Protein 4KYQ (pdb70)

Sequence (206 aa):
HMMMRSPYEYHHDLGMNYTLIRDELIVGSQPQKPEDIDHLKQQEQNVAYILNLQQDKDIEYWGIDLDSIIVRRCKELGIRHMRRPAKDFDPLLSLRSSQLPKAVSSSLEWAVSEGKGRVYVHCSAGLGRAPGVSIAYMYWFCDMNLNTAYDTLVSSKRPCGPNKGAIRGATYDLAKNDPWKEPFESSLPEENAFEDIADWERKLIQERVRALRGT

Organism: Arabidopsis thaliana (NCBI:txid3702)

InterPro domains:
  IPR000340 Dual specificity phosphatase, catalytic domain [PF00782] (113-232)
  IPR000387 Tyrosine-specific protein phosphatases domain [PS50056] (169-228)
  IPR020422 Dual specificity protein phosphatase domain [PS50054] (92-249)
  IPR020422 Dual specificity protein phosphatase domain [SM00195] (92-242)
  IPR029021 Protein-tyrosine phosphatase-like [G3DSA:3.90.190.10] (75-282)
  IPR029021 Protein-tyrosine phosphatase-like [SSF52799] (90-236)
  IPR045204 Laforin-like, dual specificity phosphatase domain [cd14526] (91-238)
  IPR052832 Starch-Associated Glucan Phosphatase [PTHR46642] (51-250)

GO terms:
  GO:0009507 chloroplast (C, IDA)
  GO:0005983 starch catabolic process (P, IDA)
  GO:0019203 carbohydrate phosphatase activity (F, IDA)
  GO:2001070 starch binding (F, IDA)
  GO:0005983 starch catabolic process (P, IMP)
  GO:0019203 carbohydrate phosphatase activity (F, IMP)
  GO:0050308 sugar-phosphatase activity (F, IDA)
  GO:0009507 chloroplast (C, HDA)

Solvent-accessible surface area: 10223 Å² total; per-residue (Å²): 207,131,190,71,45,107,137,110,44,32,41,105,90,23,33,63,61,30,63,5,81,99,38,0,0,0,0,0,1,5,41,104,42,111,14,0,40,73,0,69,129,115,38,87,2,15,7,0,0,3,2,3,33,85,124,13,14,134,170,73,68,25,81,29,107,20,3,29,130,71,0,152,108,40,67,6,123,22,9,87,38,60,5,96,66,205,42,61,129,14,10,35,71,46,0,16,70,2,0,0,15,0,10,69,0,35,64,83,61,154,16,55,0,0,0,2,3,12,14,0,34,28,16,0,0,0,1,0,0,0,10,0,0,0,34,24,126,34,57,0,61,68,0,37,89,43,0,41,92,100,14,74,9,58,4,62,72,27,3,0,14,0,0,0,3,54,14,9,61,95,72,102,224,66,91,72,18,123,84,39,82,142,88,20,35,59,83,14,50,120,159,33,28,114,39,0,31,99,75,0,94,77,46,88,84,110

Secondary structure (DSSP, 8-state):
-----TTS--GGG---EEEEETTEEEEPPP-SHHHHHHHHHHH-EEEEEE---HHHHHHHT--HHHHHHHHHHTT-EEEE----TT-HHHHHHHHHHHHHHHHHHHHH-SSEEEEE-SSSSSHHHHHHHHHHHHHTT--HHHHHHHHHHHS-----HHHHHHHHHHHH---TTSPPGGGS-TTTTSS--HHHHHHHHHHHHHTTT-

B-factor: mean 20.77, std 9.76, range [7.44, 73.32]

Structure (mmCIF, N/CA/C/O backbone):
data_4KYQ
#
_entry.id   4KYQ
#
_cell.length_a   51.820
_cell.length_b   99.582
_cell.length_c   37.763
_cell.angle_alpha   90.00
_cell.angle_beta   90.00
_cell.angle_gamma   90.00
#
_symmetry.space_group_name_H-M   'P 21 21 2'
#
loop_
_entity.id
_entity.type
_entity.pdbx_description
1 polymer 'Phosphoglucan phosphatase LSF2, chloroplastic'
2 non-polymer 'CITRATE ANION'
3 water water
#
loop_
_atom_site.group_PDB
_atom_site.id
_atom_site.type_symbol
_atom_site.label_atom_id
_atom_site.label_alt_id
_atom_site.label_comp_id
_atom_site.label_asym_id
_atom_site.label_entity_id
_atom_site.label_seq_id
_atom_site.pdbx_PDB_ins_code
_atom_site.Cartn_x
_atom_site.Cartn_y
_atom_site.Cartn_z
_atom_site.occupancy
_atom_site.B_iso_or_equiv
_atom_site.auth_seq_id
_atom_site.auth_comp_id
_atom_site.auth_asym_id
_atom_site.auth_atom_id
_atom_site.pdbx_PDB_model_num
ATOM 1 N N . HIS A 1 3 ? -18.731 -31.603 8.272 1.00 53.91 77 HIS A N 1
ATOM 2 C CA . HIS A 1 3 ? -17.728 -30.544 8.076 1.00 49.24 77 HIS A CA 1
ATOM 3 C C . HIS A 1 3 ? -18.326 -29.308 7.506 1.00 46.10 77 HIS A C 1
ATOM 4 O O . HIS A 1 3 ? -19.025 -29.373 6.554 1.00 48.08 77 HIS A O 1
ATOM 11 N N . MET A 1 4 ? -18.078 -28.181 8.157 1.00 42.86 78 MET A N 1
ATOM 12 C CA . MET A 1 4 ? -18.879 -26.999 7.942 1.00 41.58 78 MET A CA 1
ATOM 13 C C . MET A 1 4 ? -18.082 -25.802 7.421 1.00 35.19 78 MET A C 1
ATOM 14 O O . MET A 1 4 ? -16.901 -25.860 7.368 1.00 31.79 78 MET A O 1
ATOM 19 N N . MET A 1 5 ? -18.798 -24.757 7.034 1.00 35.77 79 MET A N 1
ATOM 20 C CA A MET A 1 5 ? -18.190 -23.513 6.577 0.50 32.98 79 MET A CA 1
ATOM 21 C CA B MET A 1 5 ? -18.180 -23.508 6.577 0.50 35.18 79 MET A CA 1
ATOM 22 C C . MET A 1 5 ? -17.420 -22.855 7.720 1.00 32.48 79 MET A C 1
ATOM 23 O O . MET A 1 5 ? -17.928 -22.780 8.836 1.00 32.16 79 MET A O 1
ATOM 32 N N . ARG A 1 6 ? -16.206 -22.378 7.429 1.00 30.41 80 ARG A N 1
ATOM 33 C CA . ARG A 1 6 ? -15.429 -21.600 8.378 1.00 27.99 80 ARG A CA 1
ATOM 34 C C . ARG A 1 6 ? -14.999 -20.249 7.789 1.00 28.44 80 ARG A C 1
ATOM 35 O O . ARG A 1 6 ? -14.949 -20.069 6.584 1.00 33.27 80 ARG A O 1
ATOM 43 N N . SER A 1 7 ? -14.673 -19.286 8.645 1.00 32.70 81 SER A N 1
ATOM 44 C CA . SER A 1 7 ? -14.129 -17.985 8.173 1.00 29.75 81 SER A CA 1
ATOM 45 C C . SER A 1 7 ? -12.732 -18.058 7.473 1.00 32.27 81 SER A C 1
ATOM 46 O O . SER A 1 7 ? -11.837 -18.757 7.913 1.00 26.60 81 SER A O 1
ATOM 49 N N . PRO A 1 8 ? -12.464 -17.254 6.472 1.00 32.23 82 PRO A N 1
ATOM 50 C CA . PRO A 1 8 ? -11.320 -17.434 5.556 1.00 31.30 82 PRO A CA 1
ATOM 51 C C . PRO A 1 8 ? -9.877 -16.900 5.912 1.00 34.52 82 PRO A C 1
ATOM 52 O O . PRO A 1 8 ? -8.855 -17.372 5.425 1.00 37.13 82 PRO A O 1
ATOM 56 N N . TYR A 1 9 ? -9.861 -15.876 6.717 1.00 22.20 83 TYR A N 1
ATOM 57 C CA . TYR A 1 9 ? -8.649 -15.154 7.155 1.00 17.72 83 TYR A CA 1
ATOM 58 C C . TYR A 1 9 ? -8.346 -15.361 8.652 1.00 15.93 83 TYR A C 1
ATOM 59 O O . TYR A 1 9 ? -7.575 -14.634 9.264 1.00 13.79 83 TYR A O 1
ATOM 68 N N . GLU A 1 10 ? -8.943 -16.386 9.219 1.00 15.75 84 GLU A N 1
ATOM 69 C CA . GLU A 1 10 ? -8.826 -16.658 10.663 1.00 14.91 84 GLU A CA 1
ATOM 70 C C . GLU A 1 10 ? -8.344 -18.106 10.849 1.00 15.70 84 GLU A C 1
ATOM 71 O O . GLU A 1 10 ? -8.645 -18.986 10.053 1.00 15.64 84 GLU A O 1
ATOM 77 N N . TYR A 1 11 ? -7.633 -18.351 11.939 1.00 13.43 85 TYR A N 1
ATOM 78 C CA . TYR A 1 11 ? -7.117 -19.681 12.291 1.00 13.09 85 TYR A CA 1
ATOM 79 C C . TYR A 1 11 ? -8.202 -20.602 12.787 1.00 14.70 85 TYR A C 1
ATOM 80 O O . TYR A 1 11 ? -9.068 -20.184 13.577 1.00 16.80 85 TYR A O 1
ATOM 89 N N . HIS A 1 12 ? -8.199 -21.838 12.265 1.00 15.95 86 HIS A N 1
ATO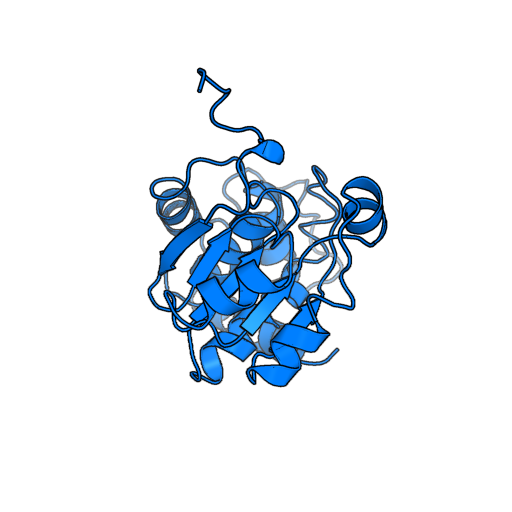M 90 C CA . HIS A 1 12 ? -9.115 -22.894 12.740 1.00 15.59 86 HIS A CA 1
ATOM 91 C C . HIS A 1 12 ? -8.286 -24.072 13.176 1.00 14.94 86 HIS A C 1
ATOM 92 O O . HIS A 1 12 ? -7.921 -24.941 12.380 1.00 14.73 86 HIS A O 1
ATOM 99 N N . HIS A 1 13 ? -7.886 -24.056 14.434 1.00 15.19 87 HIS A N 1
ATOM 100 C CA . HIS A 1 13 ? -6.895 -24.999 14.973 1.00 14.98 87 HIS A CA 1
ATOM 101 C C . HIS A 1 13 ? -7.381 -26.422 14.908 1.00 16.00 87 HIS A C 1
ATOM 102 O O . HIS A 1 13 ? -6.619 -27.345 14.688 1.00 15.55 87 HIS A O 1
ATOM 109 N N . ASP A 1 14 ? -8.678 -26.601 15.094 1.00 17.59 88 ASP A N 1
ATOM 110 C CA . ASP A 1 14 ? -9.287 -27.919 15.011 1.00 19.80 88 ASP A CA 1
ATOM 111 C C . ASP A 1 14 ? -9.150 -28.587 13.637 1.00 19.25 88 ASP A C 1
ATOM 112 O O . ASP A 1 14 ? -9.345 -29.797 13.540 1.00 21.58 88 ASP A O 1
ATOM 117 N N . LEU A 1 15 ? -8.853 -27.832 12.582 1.00 19.61 89 LEU A N 1
ATOM 118 C CA . LEU A 1 15 ? -8.625 -28.424 11.256 1.00 19.60 89 LEU A CA 1
ATOM 119 C C . LEU A 1 15 ? -7.213 -28.985 11.057 1.00 20.70 89 LEU A C 1
ATOM 120 O O . LEU A 1 15 ? -6.943 -29.583 10.021 1.00 21.69 89 LEU A O 1
ATOM 125 N N . GLY A 1 16 ? -6.324 -28.825 12.039 1.00 19.52 90 GLY A N 1
ATOM 126 C CA . GLY A 1 16 ? -4.974 -29.375 11.960 1.00 17.20 90 GLY A CA 1
ATOM 127 C C . GLY A 1 16 ? -4.018 -28.460 11.202 1.00 15.27 90 GLY A C 1
ATOM 128 O O . GLY A 1 16 ? -4.392 -27.379 10.721 1.00 16.32 90 GLY A O 1
ATOM 129 N N . MET A 1 17 ? -2.770 -28.903 11.092 1.00 16.11 91 MET A N 1
ATOM 130 C CA . MET A 1 17 ? -1.716 -28.093 10.519 1.00 14.45 91 MET A CA 1
ATOM 131 C C . MET A 1 17 ? -2.081 -27.819 9.079 1.00 15.33 91 MET A C 1
ATOM 132 O O . MET A 1 17 ? -2.546 -28.725 8.386 1.00 15.32 91 MET A O 1
ATOM 137 N N . ASN A 1 18 ? -1.966 -26.560 8.661 1.00 14.13 92 ASN A N 1
ATOM 138 C CA . ASN A 1 18 ? -2.195 -26.187 7.255 1.00 14.93 92 ASN A CA 1
ATOM 139 C C . ASN A 1 18 ? -1.020 -25.365 6.753 1.00 15.25 92 ASN A C 1
ATOM 140 O O . ASN A 1 18 ? -0.339 -24.727 7.544 1.00 14.92 92 ASN A O 1
ATOM 145 N N . TYR A 1 19 ? -0.747 -25.409 5.448 1.00 14.45 93 TYR A N 1
ATOM 146 C CA . TYR A 1 19 ? 0.424 -24.710 4.907 1.00 14.37 93 TYR A CA 1
ATOM 147 C C . TYR A 1 19 ? 0.303 -24.507 3.414 1.00 13.75 93 TYR A C 1
ATOM 148 O O . TYR A 1 19 ? -0.524 -25.118 2.741 1.00 16.00 93 TYR A O 1
ATOM 157 N N . THR A 1 20 ? 1.146 -23.608 2.906 1.00 12.88 94 THR A N 1
ATOM 158 C CA . THR A 1 20 ? 1.184 -23.249 1.513 1.00 15.10 94 THR A CA 1
ATOM 159 C C . THR A 1 20 ? 2.628 -23.158 1.079 1.00 15.06 94 THR A C 1
ATOM 160 O O . THR A 1 20 ? 3.440 -22.482 1.726 1.00 13.18 94 THR A O 1
ATOM 164 N N . LEU A 1 21 ? 2.958 -23.814 -0.043 1.00 15.01 95 LEU A N 1
ATOM 165 C CA . LEU A 1 21 ? 4.274 -23.660 -0.645 1.00 15.25 95 LEU A CA 1
ATOM 166 C C . LEU A 1 21 ? 4.320 -22.354 -1.425 1.00 16.79 95 LEU A C 1
ATOM 167 O O . LEU A 1 21 ? 3.472 -22.088 -2.279 1.00 16.06 95 LEU A O 1
ATOM 172 N N . ILE A 1 22 ? 5.287 -21.508 -1.089 1.00 15.93 96 ILE A N 1
ATOM 173 C CA . ILE A 1 22 ? 5.292 -20.144 -1.634 1.00 15.94 96 ILE A CA 1
ATOM 174 C C . ILE A 1 22 ? 6.347 -20.033 -2.716 1.00 15.89 96 ILE A C 1
ATOM 175 O O . ILE A 1 22 ? 6.096 -19.494 -3.815 1.00 16.95 96 ILE A O 1
ATOM 180 N N . ARG A 1 23 ? 7.533 -20.572 -2.414 1.00 16.66 97 ARG A N 1
ATOM 181 C CA . ARG A 1 23 ? 8.647 -20.741 -3.360 1.00 15.89 97 ARG A CA 1
ATOM 182 C C . ARG A 1 23 ? 9.171 -22.161 -3.156 1.00 17.41 97 ARG A C 1
ATOM 183 O O . ARG A 1 23 ? 8.902 -22.789 -2.117 1.00 16.83 97 ARG A O 1
ATOM 191 N N . ASP A 1 24 ? 9.938 -22.689 -4.085 1.00 16.54 98 ASP A N 1
ATOM 192 C CA . ASP A 1 24 ? 10.443 -24.059 -3.889 1.00 18.49 98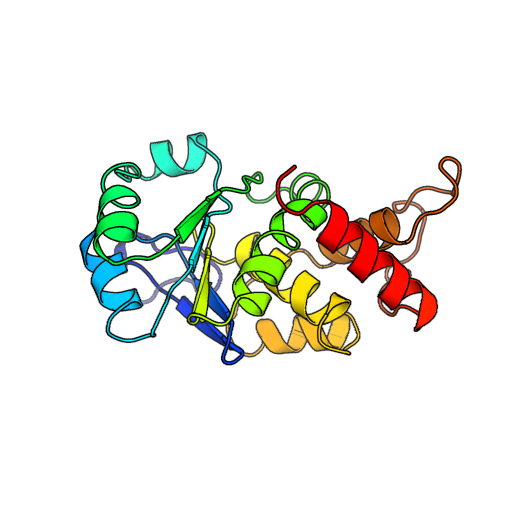 ASP A CA 1
ATOM 193 C C . ASP A 1 24 ? 11.121 -24.240 -2.512 1.00 18.29 98 ASP A C 1
ATOM 194 O O . ASP A 1 24 ? 10.994 -25.287 -1.882 1.00 19.29 98 AS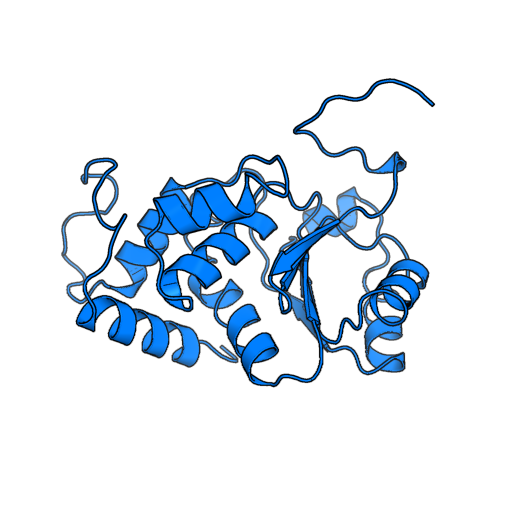P A O 1
ATOM 199 N N . GLU A 1 25 ? 11.827 -23.213 -2.048 1.00 18.35 99 GLU A N 1
ATOM 200 C CA . GLU A 1 25 ? 12.613 -23.341 -0.828 1.00 17.37 99 GLU A CA 1
ATOM 201 C C . GLU A 1 25 ? 11.832 -23.052 0.427 1.00 16.14 99 GLU A C 1
ATOM 202 O O . GLU A 1 25 ? 12.386 -23.151 1.508 1.00 13.60 99 GLU A O 1
ATOM 208 N N . LEU A 1 26 ? 10.580 -22.595 0.295 1.00 14.17 100 LEU A N 1
ATOM 209 C CA . LEU A 1 26 ? 9.900 -21.894 1.379 1.00 14.52 100 LEU A CA 1
ATOM 210 C C . LEU A 1 26 ? 8.417 -22.239 1.519 1.00 15.12 100 LEU A C 1
ATOM 211 O O . LEU A 1 26 ? 7.621 -21.926 0.613 1.00 13.87 100 LEU A O 1
ATOM 216 N N . ILE A 1 27 ? 8.028 -22.814 2.655 1.00 13.40 101 ILE A N 1
ATOM 217 C CA . ILE A 1 27 ? 6.653 -23.151 2.933 1.00 13.20 101 ILE A CA 1
ATOM 218 C C . ILE A 1 27 ? 6.224 -22.323 4.113 1.00 12.70 101 ILE A C 1
ATOM 219 O O . ILE A 1 27 ? 7.019 -22.159 5.022 1.00 13.32 101 ILE A O 1
ATOM 224 N N . VAL A 1 28 ? 5.020 -21.743 4.051 1.00 11.71 102 VAL A N 1
ATOM 225 C CA . VAL A 1 28 ? 4.492 -20.908 5.110 1.00 11.07 102 VAL A CA 1
ATOM 226 C C . VAL A 1 28 ? 3.246 -21.587 5.642 1.00 11.08 102 VAL A C 1
ATOM 227 O O . VAL A 1 28 ? 2.358 -21.967 4.864 1.00 11.86 102 VAL A O 1
ATOM 231 N N . GLY A 1 29 ? 3.159 -21.776 6.961 1.00 10.08 103 GLY A N 1
ATOM 232 C CA . GLY A 1 29 ? 2.022 -22.502 7.488 1.00 10.72 103 GLY A CA 1
ATOM 233 C C . GLY A 1 29 ? 1.767 -22.226 8.957 1.00 9.38 103 GLY A C 1
ATOM 234 O O . GLY A 1 29 ? 2.418 -21.354 9.590 1.00 10.29 103 GLY A O 1
ATOM 235 N N . SER A 1 30 ? 0.880 -23.045 9.500 1.00 10.02 104 SER A N 1
ATOM 236 C CA . SER A 1 30 ? 0.462 -22.956 10.906 1.00 9.42 104 SER A CA 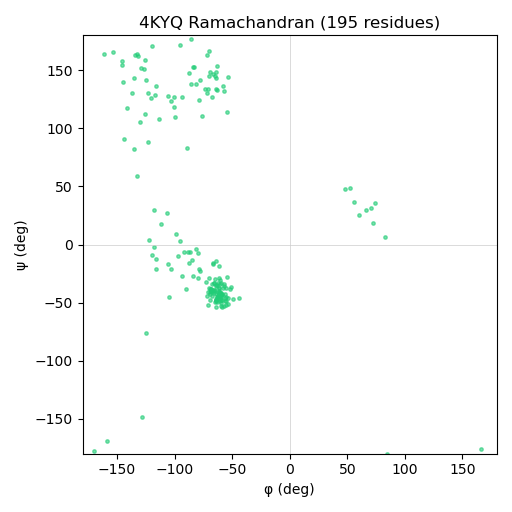1
ATOM 237 C C . SER A 1 30 ? 1.309 -23.927 11.689 1.00 9.73 104 SER A C 1
ATOM 238 O O . SER A 1 30 ? 2.115 -24.721 11.129 1.00 12.02 104 SER A O 1
ATOM 241 N N . GLN A 1 31 ? 1.181 -23.862 12.999 1.00 10.23 105 GLN A N 1
ATOM 242 C CA . GLN A 1 31 ? 2.020 -24.672 13.848 1.00 10.07 105 GLN A CA 1
ATOM 243 C C . GLN A 1 31 ? 1.812 -26.185 13.677 1.00 11.64 105 GLN A C 1
ATOM 244 O O . GLN A 1 31 ? 0.699 -26.690 13.684 1.00 11.69 105 GLN A O 1
ATOM 250 N N . PRO A 1 32 ? 2.912 -26.918 13.572 1.00 12.21 106 PRO A N 1
ATOM 251 C CA . PRO A 1 32 ? 2.769 -28.371 13.739 1.00 14.33 106 PRO A CA 1
ATOM 252 C C . PRO A 1 32 ? 2.165 -28.674 15.083 1.00 14.32 106 PRO A C 1
ATOM 253 O O . PRO A 1 32 ? 2.525 -28.042 16.064 1.00 12.39 106 PRO A O 1
ATOM 257 N N . GLN A 1 33 ? 1.212 -29.598 15.139 1.00 12.85 107 GLN A N 1
ATOM 258 C CA . GLN A 1 33 ? 0.473 -29.800 16.395 1.00 14.84 107 GLN A CA 1
ATOM 259 C C . GLN A 1 33 ? 0.911 -31.028 17.158 1.00 16.66 107 GLN A C 1
ATOM 260 O O . GLN A 1 33 ? 0.607 -31.160 18.365 1.00 17.27 107 GLN A O 1
ATOM 266 N N . LYS A 1 34 ? 1.532 -31.964 16.459 1.00 17.39 108 LYS A N 1
ATOM 267 C CA . LYS A 1 34 ? 1.994 -33.187 17.083 1.00 19.29 108 LYS A CA 1
ATOM 268 C C . LYS A 1 34 ? 3.188 -33.725 16.275 1.00 16.55 108 LYS A C 1
ATOM 269 O O . LYS A 1 34 ? 3.442 -33.317 15.135 1.00 16.60 108 LYS A O 1
ATOM 275 N N . PRO A 1 35 ? 3.936 -34.668 16.856 1.00 18.43 109 PRO A N 1
ATOM 276 C CA . PRO A 1 35 ? 5.162 -35.083 16.190 1.00 16.27 109 PRO A CA 1
ATOM 277 C C . PRO A 1 35 ? 4.947 -35.686 14.775 1.00 16.71 109 PRO A C 1
ATOM 278 O O . PRO A 1 35 ? 5.765 -35.477 13.887 1.00 16.34 109 PRO A O 1
ATOM 282 N N . GLU A 1 36 ? 3.829 -36.394 14.577 1.00 19.15 110 GLU A N 1
ATOM 283 C CA . GLU A 1 36 ? 3.453 -36.942 13.266 1.00 20.22 110 GLU A CA 1
ATO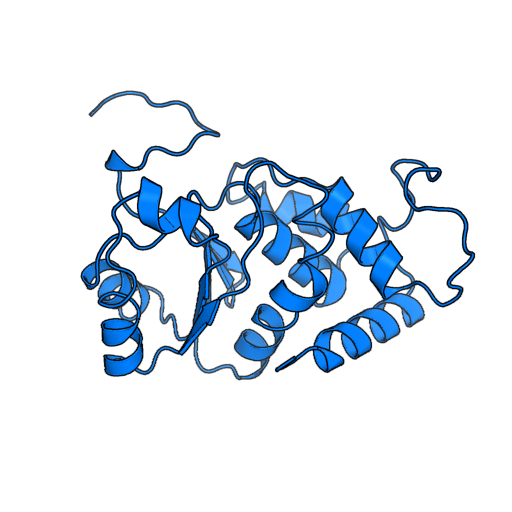M 284 C C . GLU A 1 36 ? 3.398 -35.872 12.135 1.00 18.80 110 GLU A C 1
ATOM 285 O O . GLU A 1 36 ? 3.575 -36.184 10.956 1.00 18.83 110 GLU A O 1
ATOM 291 N N . ASP A 1 37 ? 3.122 -34.620 12.496 1.00 16.90 111 ASP A N 1
ATOM 292 C CA . ASP A 1 37 ? 3.065 -33.542 11.501 1.00 16.31 111 ASP A CA 1
ATOM 293 C C . ASP A 1 37 ? 4.464 -33.255 10.979 1.00 15.17 111 ASP A C 1
ATOM 294 O O . ASP A 1 37 ? 4.619 -32.839 9.833 1.00 16.04 111 ASP A O 1
ATOM 299 N N . ILE A 1 38 ? 5.496 -33.489 11.807 1.00 15.76 112 ILE A N 1
ATOM 300 C CA . ILE A 1 38 ? 6.898 -33.363 11.362 1.00 15.09 112 ILE A CA 1
ATOM 301 C C . ILE A 1 38 ? 7.265 -34.482 10.362 1.00 15.08 112 ILE A C 1
ATOM 302 O O . ILE A 1 38 ? 7.876 -34.222 9.294 1.00 14.23 112 ILE A O 1
ATOM 307 N N . ASP A 1 39 ? 6.824 -35.708 10.656 1.00 16.36 113 ASP A N 1
ATOM 308 C CA . ASP A 1 39 ? 6.979 -36.808 9.703 1.00 18.30 113 ASP A CA 1
ATOM 309 C C . ASP A 1 39 ? 6.349 -36.462 8.345 1.00 17.52 113 ASP A C 1
ATOM 310 O O . ASP A 1 39 ? 6.958 -36.704 7.321 1.00 17.42 113 ASP A O 1
ATOM 315 N N . HIS A 1 40 ? 5.143 -35.896 8.374 1.00 16.74 114 HIS A N 1
ATOM 316 C CA . HIS A 1 40 ? 4.438 -35.470 7.154 1.00 17.62 114 HIS A CA 1
ATOM 317 C C . HIS A 1 40 ? 5.286 -34.448 6.426 1.00 17.44 114 HIS A C 1
ATOM 318 O O . HIS A 1 40 ? 5.505 -34.556 5.236 1.00 16.94 114 HIS A O 1
ATOM 325 N N . LEU A 1 41 ? 5.798 -33.437 7.138 1.00 13.98 115 LEU A N 1
ATOM 326 C CA . LEU A 1 41 ? 6.596 -32.414 6.480 1.00 14.47 115 LEU A CA 1
ATOM 327 C C . LEU A 1 41 ? 7.863 -32.976 5.822 1.00 16.46 115 LEU A C 1
ATOM 328 O O . LEU A 1 41 ? 8.188 -32.575 4.708 1.00 15.17 115 LEU A O 1
ATOM 333 N N . LYS A 1 42 ? 8.523 -33.917 6.487 1.00 15.78 116 LYS A N 1
ATOM 334 C CA . LYS A 1 42 ? 9.779 -34.499 6.024 1.00 18.46 116 LYS A CA 1
ATOM 335 C C . LYS A 1 42 ? 9.467 -35.347 4.786 1.00 20.72 116 LYS A C 1
ATOM 336 O O . LYS A 1 42 ? 10.129 -35.222 3.743 1.00 20.45 116 LYS A O 1
ATOM 342 N N . GLN A 1 43 ? 8.427 -36.181 4.900 1.00 22.36 117 GLN A N 1
ATOM 343 C CA A GLN A 1 43 ? 8.132 -37.182 3.856 0.50 24.31 117 GLN A CA 1
ATOM 344 C CA B GLN A 1 43 ? 8.124 -37.187 3.865 0.50 24.47 117 GLN A CA 1
ATOM 345 C C . GLN A 1 43 ? 7.466 -36.591 2.629 1.00 25.33 117 GLN A C 1
ATOM 346 O O . GLN A 1 43 ? 7.827 -36.936 1.505 1.00 25.88 117 GLN A O 1
ATOM 357 N N . GLU A 1 44 ? 6.513 -35.688 2.834 1.00 24.73 118 GLU A N 1
ATOM 358 C CA . GLU A 1 44 ? 5.729 -35.134 1.740 1.00 21.92 118 GLU A CA 1
ATOM 359 C C . GLU A 1 44 ? 6.297 -33.822 1.172 1.00 21.49 118 GLU A C 1
ATOM 360 O O . GLU A 1 44 ? 6.092 -33.495 -0.001 1.00 26.39 118 GLU A O 1
ATOM 366 N N . GLN A 1 45 ? 7.019 -33.066 1.985 1.00 21.69 119 GLN A N 1
ATOM 367 C CA . GLN A 1 45 ? 7.500 -31.751 1.546 1.00 19.19 119 GLN A CA 1
ATOM 368 C C . GLN A 1 45 ? 9.004 -31.551 1.584 1.00 17.36 119 GLN A C 1
ATOM 369 O O . GLN A 1 45 ? 9.460 -30.459 1.282 1.00 16.06 119 GLN A O 1
ATOM 375 N N . ASN A 1 46 ? 9.753 -32.601 1.926 1.00 17.08 120 ASN A N 1
ATOM 376 C CA . ASN A 1 46 ? 11.212 -32.559 1.965 1.00 18.14 120 ASN A CA 1
ATOM 377 C C . ASN A 1 46 ? 11.709 -31.450 2.864 1.00 15.28 120 ASN A C 1
ATOM 378 O O . ASN A 1 46 ? 12.665 -30.772 2.520 1.00 16.40 120 ASN A O 1
ATOM 383 N N . VAL A 1 47 ? 10.996 -31.210 3.967 1.00 14.21 121 VAL A N 1
ATOM 384 C CA . VAL A 1 47 ? 11.400 -30.150 4.916 1.00 14.52 121 VAL A CA 1
ATOM 385 C C . VAL A 1 47 ? 12.661 -30.579 5.667 1.00 14.50 121 VAL A C 1
ATOM 386 O O . VAL A 1 47 ? 12.765 -31.732 6.135 1.00 15.10 121 VAL A O 1
ATOM 390 N N . ALA A 1 48 ? 13.618 -29.666 5.764 1.00 14.08 122 ALA A N 1
ATOM 391 C CA . ALA A 1 48 ? 14.843 -29.881 6.548 1.00 15.04 122 ALA A CA 1
ATOM 392 C C . ALA A 1 48 ? 15.043 -28.884 7.676 1.00 13.17 122 ALA A C 1
ATOM 393 O O . ALA A 1 48 ? 15.957 -29.075 8.491 1.00 13.73 122 ALA A O 1
ATOM 395 N N . TYR A 1 49 ? 14.214 -27.831 7.723 1.00 12.25 123 TYR A N 1
ATOM 396 C CA . TYR A 1 49 ? 14.325 -26.752 8.693 1.00 13.62 123 TYR A CA 1
ATOM 397 C C . TYR A 1 49 ? 12.942 -26.273 9.054 1.00 12.85 123 TYR A C 1
ATOM 398 O O . TYR A 1 49 ? 12.090 -26.162 8.190 1.00 11.90 123 TYR A O 1
ATOM 407 N N . ILE A 1 50 ? 12.738 -25.989 10.336 1.00 12.64 124 ILE A N 1
ATOM 408 C CA . ILE A 1 50 ? 11.482 -25.382 10.822 1.00 12.09 124 ILE A CA 1
ATOM 409 C C . ILE A 1 50 ? 11.859 -24.096 11.537 1.00 12.33 124 ILE A C 1
ATOM 410 O O . ILE A 1 50 ? 12.801 -24.089 12.297 1.00 12.04 124 ILE A O 1
ATOM 415 N N . LEU A 1 51 ? 11.179 -23.012 11.182 1.00 9.49 125 LEU A N 1
ATOM 416 C CA . LEU A 1 51 ? 11.357 -21.710 11.804 1.00 9.85 125 LEU A CA 1
ATOM 417 C C . LEU A 1 51 ? 10.085 -21.365 12.547 1.00 9.27 125 LEU A C 1
ATOM 418 O O . LEU A 1 51 ? 9.072 -21.035 11.971 1.00 9.34 125 LEU A O 1
ATOM 423 N N . ASN A 1 52 ? 10.154 -21.418 13.887 1.00 9.77 126 ASN A N 1
ATOM 424 C CA . ASN A 1 52 ? 8.979 -21.228 14.725 1.00 10.50 126 ASN A CA 1
ATOM 425 C C . ASN A 1 52 ? 9.018 -19.777 15.258 1.00 10.71 126 ASN A C 1
ATOM 426 O O . ASN A 1 52 ? 10.005 -19.370 15.899 1.00 11.74 126 ASN A O 1
ATOM 431 N N . LEU A 1 53 ? 8.015 -18.991 14.920 1.00 10.34 127 LEU A N 1
ATOM 432 C CA . LEU A 1 53 ? 7.956 -17.551 15.274 1.00 10.83 127 LEU A CA 1
ATOM 433 C C . LEU A 1 53 ? 7.079 -17.246 16.542 1.00 11.86 127 LEU A C 1
ATOM 434 O O . LEU A 1 53 ? 6.765 -16.116 16.822 1.00 11.99 127 LEU A O 1
ATOM 439 N N . GLN A 1 54 ? 6.653 -18.286 17.261 1.00 11.46 128 GLN A N 1
ATOM 440 C CA . GLN A 1 54 ? 5.768 -18.116 18.390 1.00 11.14 128 GLN A CA 1
ATOM 441 C C . GLN A 1 54 ? 6.482 -17.767 19.686 1.00 11.62 128 GLN A C 1
ATOM 442 O O . GLN A 1 54 ? 7.638 -18.193 19.971 1.00 12.28 128 GLN A O 1
ATOM 448 N N . GLN A 1 55 ? 5.739 -17.082 20.545 1.00 11.79 129 GLN A N 1
ATOM 449 C CA . GLN A 1 55 ? 6.134 -16.933 21.941 1.00 15.15 129 GLN A CA 1
ATOM 450 C C . GLN A 1 55 ? 5.715 -18.130 22.762 1.00 16.01 129 GLN A C 1
ATOM 451 O O . GLN A 1 55 ? 4.749 -18.813 22.445 1.00 15.26 129 GLN A O 1
ATOM 457 N N . ASP A 1 56 ? 6.453 -18.392 23.840 1.00 15.13 130 ASP A N 1
ATOM 458 C CA . ASP A 1 56 ? 6.066 -19.409 24.812 1.00 15.74 130 ASP A CA 1
ATOM 459 C C . ASP A 1 56 ? 4.552 -19.352 25.186 1.00 14.97 130 ASP A C 1
ATOM 460 O O . ASP A 1 56 ? 3.892 -20.395 25.192 1.00 13.96 130 ASP A O 1
ATOM 465 N N . LYS A 1 57 ? 4.032 -18.151 25.450 1.00 16.72 131 LYS A N 1
ATOM 466 C CA . LYS A 1 57 ? 2.602 -17.904 25.760 1.00 19.10 131 LYS A CA 1
ATOM 467 C C . LYS A 1 57 ? 1.682 -18.534 24.685 1.00 16.01 131 LYS A C 1
ATOM 468 O O . LYS A 1 57 ? 0.599 -19.067 24.948 1.00 14.29 131 LYS A O 1
ATOM 474 N N . ASP A 1 58 ? 2.117 -18.454 23.440 1.00 13.62 132 ASP A N 1
ATOM 475 C CA . ASP A 1 58 ? 1.310 -19.047 22.365 1.00 13.52 132 ASP A CA 1
ATOM 476 C C . ASP A 1 58 ? 1.310 -20.581 22.382 1.00 12.26 132 ASP A C 1
ATOM 477 O O . ASP A 1 58 ? 0.272 -21.223 22.156 1.00 12.65 132 ASP A O 1
ATOM 482 N N . ILE A 1 59 ? 2.478 -21.169 22.645 1.00 11.99 133 ILE A N 1
ATOM 483 C CA . ILE A 1 59 ? 2.635 -22.610 22.631 1.00 13.10 133 ILE A CA 1
ATOM 484 C C . ILE A 1 59 ? 1.837 -23.144 23.851 1.00 14.69 133 ILE A C 1
ATOM 485 O O . ILE A 1 59 ? 1.166 -24.199 23.749 1.00 17.90 133 ILE A O 1
ATOM 490 N N . GLU A 1 60 ? 1.928 -22.441 24.983 1.00 15.59 134 GLU A N 1
ATOM 491 C CA . GLU A 1 60 ? 1.155 -22.787 26.178 1.00 17.41 134 GLU A CA 1
ATOM 492 C C . GLU A 1 60 ? -0.359 -22.746 25.941 1.00 16.40 134 GLU A C 1
ATOM 493 O O . GLU A 1 60 ? -1.075 -23.748 26.231 1.00 17.61 134 GLU A O 1
ATOM 499 N N . TYR A 1 61 ? -0.837 -21.611 25.427 1.00 15.80 135 TYR A N 1
ATOM 500 C CA . TYR A 1 61 ? -2.270 -21.450 25.099 1.00 14.89 135 TYR A CA 1
ATOM 501 C C . TYR A 1 61 ? -2.775 -22.632 24.270 1.00 14.65 135 TYR A C 1
ATOM 502 O O . TYR A 1 61 ? -3.838 -23.181 24.529 1.00 15.80 135 TYR A O 1
ATOM 511 N N . TRP A 1 62 ? -2.005 -23.002 23.248 1.00 13.88 136 TRP A N 1
ATOM 512 C CA . TRP A 1 62 ? -2.385 -24.050 22.324 1.00 14.39 136 TRP A CA 1
ATOM 513 C C . TRP A 1 62 ? -2.176 -25.456 22.793 1.00 17.13 136 TRP A C 1
ATOM 514 O O . TRP A 1 62 ? -2.642 -26.411 22.137 1.00 21.21 136 TRP A O 1
ATOM 525 N N . GLY A 1 63 ? -1.533 -25.615 23.947 1.00 18.46 137 GLY A N 1
ATOM 526 C CA . GLY A 1 63 ? -1.379 -26.942 24.554 1.00 19.66 137 GLY A CA 1
ATOM 527 C C . GLY A 1 63 ? -0.504 -27.880 23.741 1.00 20.14 137 GLY A C 1
ATOM 528 O O . GLY A 1 63 ? -0.682 -29.098 23.845 1.00 19.10 137 GLY A O 1
ATOM 529 N N . ILE A 1 64 ? 0.461 -27.314 22.999 1.00 19.73 138 ILE A N 1
ATOM 530 C CA . ILE A 1 64 ? 1.370 -28.061 22.149 1.00 19.73 138 ILE A CA 1
ATOM 531 C C . ILE A 1 64 ? 2.575 -28.551 22.991 1.00 18.96 138 ILE A C 1
ATOM 532 O O . ILE A 1 64 ? 3.105 -27.800 23.802 1.00 19.33 138 ILE A O 1
ATOM 537 N N . ASP A 1 65 ? 2.979 -29.798 22.761 1.00 18.55 139 ASP A N 1
ATOM 538 C CA . ASP A 1 65 ? 4.181 -30.393 23.387 1.00 19.47 139 ASP A CA 1
ATOM 539 C C . ASP A 1 65 ? 5.364 -30.096 22.472 1.00 17.70 139 ASP A C 1
ATOM 540 O O . ASP A 1 65 ? 5.711 -30.909 21.589 1.00 15.73 139 ASP A O 1
ATOM 545 N N . LEU A 1 66 ? 5.926 -28.899 22.622 1.00 17.34 140 LEU A N 1
ATOM 546 C CA . LEU A 1 66 ? 7.012 -28.468 21.760 1.00 15.47 140 LEU A CA 1
ATOM 547 C C . LEU A 1 66 ? 8.234 -29.360 21.884 1.00 15.04 140 LEU A C 1
ATOM 548 O O . LEU A 1 66 ? 8.908 -29.631 20.879 1.00 15.68 140 LEU A O 1
ATOM 553 N N . ASP A 1 67 ? 8.517 -29.826 23.091 1.00 15.49 141 ASP A N 1
ATOM 554 C CA . ASP A 1 67 ? 9.701 -30.661 23.267 1.00 16.12 141 ASP A CA 1
ATOM 555 C C . ASP A 1 67 ? 9.599 -31.951 22.440 1.00 15.37 141 ASP A C 1
ATOM 556 O O . ASP A 1 67 ? 10.633 -32.429 21.914 1.00 14.71 141 ASP A O 1
ATOM 561 N N . SER A 1 68 ? 8.393 -32.534 22.335 1.00 16.03 142 SER A N 1
ATOM 562 C CA . SER A 1 68 ? 8.242 -33.760 21.549 1.00 15.55 142 SER A CA 1
ATOM 563 C C . SER A 1 68 ? 8.341 -33.478 20.059 1.00 15.13 142 SER A C 1
ATOM 564 O O . SER A 1 68 ? 8.805 -34.321 19.297 1.00 17.91 142 SER A O 1
ATOM 567 N N . ILE A 1 69 ? 7.890 -32.302 19.661 1.00 14.76 143 ILE A N 1
ATOM 568 C CA A ILE A 1 69 ? 8.009 -31.798 18.285 0.50 14.01 143 ILE A CA 1
ATOM 569 C CA B ILE A 1 69 ? 8.015 -31.897 18.267 0.50 13.22 143 ILE A CA 1
ATOM 570 C C . ILE A 1 69 ? 9.491 -31.675 17.919 1.00 13.82 143 ILE A C 1
ATOM 571 O O . ILE A 1 69 ? 9.938 -32.179 16.910 1.00 13.42 143 ILE A O 1
ATOM 580 N N . VAL A 1 70 ? 10.225 -30.929 18.752 1.00 13.97 144 VAL A N 1
ATOM 581 C CA . VAL A 1 70 ? 11.656 -30.714 18.558 1.00 13.34 144 VAL A CA 1
ATOM 582 C C . VAL A 1 70 ? 12.430 -32.052 18.584 1.00 14.08 144 VAL A C 1
ATOM 583 O O . VAL A 1 70 ? 13.361 -32.268 17.758 1.00 15.15 144 VAL A O 1
ATOM 587 N N . ARG A 1 71 ? 12.090 -32.942 19.528 1.00 14.80 145 ARG A N 1
ATOM 588 C CA . ARG A 1 71 ? 12.738 -34.284 19.552 1.00 16.11 145 ARG A CA 1
ATOM 589 C C . ARG A 1 71 ? 12.577 -35.011 18.243 1.00 17.61 145 ARG A C 1
ATOM 590 O O . ARG A 1 71 ? 13.518 -35.652 17.785 1.00 17.32 145 ARG A O 1
ATOM 598 N N . ARG A 1 72 ? 11.367 -34.948 17.655 1.00 16.18 146 ARG A N 1
ATOM 599 C CA . ARG A 1 72 ? 11.113 -35.671 16.396 1.00 15.53 146 ARG A CA 1
ATOM 600 C C . ARG A 1 72 ? 11.872 -35.026 15.247 1.00 13.76 146 ARG A C 1
ATOM 601 O O . ARG A 1 72 ? 12.383 -35.725 14.383 1.00 14.78 146 ARG A O 1
ATOM 609 N N . CYS A 1 73 ? 11.963 -33.708 15.253 1.00 13.41 147 CYS A N 1
ATOM 610 C CA . CYS A 1 73 ? 12.801 -32.985 14.285 1.00 13.45 147 CYS A CA 1
ATOM 611 C C . CYS A 1 73 ? 14.243 -33.529 14.318 1.00 14.89 147 CYS A C 1
ATOM 612 O O . CYS A 1 73 ? 14.803 -33.921 13.274 1.00 16.34 147 CYS A O 1
ATOM 615 N N . LYS A 1 74 ? 14.818 -33.599 15.526 1.00 15.34 148 LYS A N 1
ATOM 616 C CA . LYS A 1 74 ? 16.209 -34.094 15.696 1.00 16.34 148 LYS A CA 1
ATOM 617 C C . LYS A 1 74 ? 16.377 -35.539 15.183 1.00 18.00 148 LYS A C 1
ATOM 618 O O . LYS A 1 74 ? 17.359 -35.866 14.467 1.00 18.76 148 LYS A O 1
ATOM 624 N N . GLU A 1 75 ? 15.399 -36.386 15.498 1.00 18.57 149 GLU A N 1
ATOM 625 C CA . GLU A 1 75 ? 15.379 -37.776 15.031 1.00 18.53 149 GLU A CA 1
ATOM 626 C C . GLU A 1 75 ? 15.431 -37.902 13.525 1.00 18.91 149 GLU A C 1
ATOM 627 O O . GLU A 1 75 ? 16.032 -38.841 12.999 1.00 19.07 149 GLU A O 1
ATOM 633 N N . LEU A 1 76 ? 14.780 -36.965 12.844 1.00 18.66 150 LEU A N 1
ATOM 634 C CA . LEU A 1 76 ? 14.683 -36.955 11.411 1.00 18.22 150 LEU A CA 1
ATOM 635 C C . LEU A 1 76 ? 15.723 -36.094 10.718 1.00 18.95 150 LEU A C 1
ATOM 636 O O . LEU A 1 76 ? 15.700 -35.970 9.480 1.00 21.54 150 LEU A O 1
ATOM 641 N N . GLY A 1 77 ? 16.629 -35.495 11.482 1.00 16.89 151 GLY A N 1
ATOM 642 C CA . GLY A 1 77 ? 17.710 -34.651 10.923 1.00 17.36 151 GLY A CA 1
ATOM 643 C C . GLY A 1 77 ? 17.306 -33.210 10.610 1.00 16.54 151 GLY A C 1
ATOM 644 O O . GLY A 1 77 ? 18.099 -32.436 10.058 1.00 19.02 151 GLY A O 1
ATOM 645 N N . ILE A 1 78 ? 16.098 -32.842 10.984 1.00 15.08 152 ILE A N 1
ATOM 646 C CA . ILE A 1 78 ? 15.574 -31.489 10.766 1.00 14.26 152 ILE A CA 1
ATOM 647 C C . ILE A 1 78 ? 16.087 -30.573 11.869 1.00 14.31 152 ILE A C 1
ATOM 648 O O . ILE A 1 78 ? 16.130 -30.974 13.040 1.00 14.43 152 ILE A O 1
ATOM 653 N N . ARG A 1 79 ? 16.480 -29.358 11.493 1.00 12.90 153 ARG A N 1
ATOM 654 C CA . ARG A 1 79 ? 16.856 -28.316 12.452 1.00 13.80 153 ARG A CA 1
ATOM 655 C C . ARG A 1 79 ? 15.643 -27.426 12.774 1.00 11.58 153 ARG A C 1
ATOM 656 O O . ARG A 1 79 ? 15.049 -26.809 11.899 1.00 12.45 153 ARG A O 1
ATOM 664 N N . HIS A 1 80 ? 15.362 -27.294 14.064 1.00 11.40 154 HIS A N 1
ATOM 665 C CA . HIS A 1 80 ? 14.254 -26.493 14.553 1.00 12.39 154 HIS A CA 1
ATOM 666 C C . HIS A 1 80 ? 14.815 -25.231 15.140 1.00 12.61 154 HIS A C 1
ATOM 667 O O . HIS A 1 80 ? 15.717 -25.264 16.031 1.00 12.66 154 HIS A O 1
ATOM 674 N N . MET A 1 81 ? 14.285 -24.109 14.692 1.00 11.64 155 MET A N 1
ATOM 675 C CA . MET A 1 81 ? 14.766 -22.770 15.068 1.00 12.24 155 MET A CA 1
ATOM 676 C C . MET A 1 81 ? 13.637 -21.932 15.628 1.00 13.56 155 MET A C 1
ATOM 677 O O . MET A 1 81 ? 12.540 -21.962 15.125 1.00 14.01 155 MET A O 1
ATOM 682 N N . ARG A 1 82 ? 13.921 -21.138 16.653 1.00 12.08 156 ARG A N 1
ATOM 683 C CA . ARG A 1 82 ? 12.934 -20.256 17.275 1.00 13.06 156 ARG A CA 1
ATOM 684 C C . ARG A 1 82 ? 13.399 -18.813 17.186 1.00 13.17 156 ARG A C 1
ATOM 685 O O . ARG A 1 82 ? 14.541 -18.490 17.561 1.00 14.53 156 ARG A O 1
ATOM 693 N N . ARG A 1 83 ? 12.531 -17.972 16.641 1.00 12.29 157 ARG A N 1
ATOM 694 C CA . ARG A 1 83 ? 12.678 -16.529 16.614 1.00 12.29 157 ARG A CA 1
ATOM 695 C C . ARG A 1 83 ? 11.320 -15.931 16.994 1.00 12.38 157 ARG A C 1
ATOM 696 O O . ARG A 1 83 ? 10.528 -15.580 16.170 1.00 11.57 157 ARG A O 1
ATOM 704 N N . PRO A 1 84 ? 11.027 -15.845 18.302 1.00 12.21 158 PRO A N 1
ATOM 705 C CA . PRO A 1 84 ? 9.696 -15.400 18.720 1.00 12.47 158 PRO A CA 1
ATOM 706 C C . PRO A 1 84 ? 9.374 -13.963 18.397 1.00 12.75 158 PRO A C 1
ATOM 707 O O . PRO A 1 84 ? 10.265 -13.101 18.467 1.00 15.22 158 PRO A O 1
ATOM 711 N N . ALA A 1 85 ? 8.097 -13.739 18.121 1.00 11.38 159 ALA A N 1
ATOM 712 C CA . ALA A 1 85 ? 7.499 -12.406 17.957 1.00 11.63 159 ALA A CA 1
ATOM 713 C C . ALA A 1 85 ? 6.075 -12.450 18.490 1.00 12.63 159 ALA A C 1
ATOM 714 O O . ALA A 1 85 ? 5.419 -13.499 18.512 1.00 14.33 159 ALA A O 1
ATOM 716 N N . LYS A 1 86 ? 5.575 -11.285 18.910 1.00 13.13 160 LYS A N 1
ATOM 717 C CA . LYS A 1 86 ? 4.207 -11.186 19.474 1.00 16.85 160 LYS A CA 1
ATOM 718 C C . LYS A 1 86 ? 3.142 -11.205 18.382 1.00 14.21 160 LYS A C 1
ATOM 719 O O . LYS A 1 86 ? 3.314 -10.6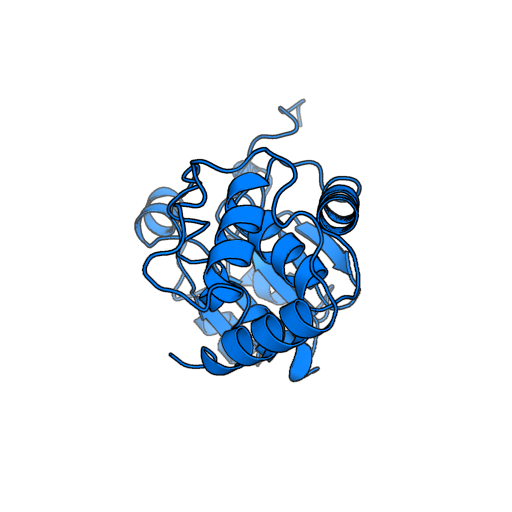54 17.282 1.00 15.28 160 LYS A O 1
ATOM 725 N N . ASP A 1 87 ? 2.028 -11.886 18.671 1.00 15.34 161 ASP A N 1
ATOM 726 C CA . ASP A 1 87 ? 0.913 -11.958 17.713 1.00 17.87 161 ASP A CA 1
ATOM 727 C C . ASP A 1 87 ? 0.181 -10.611 17.558 1.00 14.34 161 ASP A C 1
ATOM 728 O O . ASP A 1 87 ? 0.086 -9.836 18.497 1.00 18.63 161 ASP A O 1
ATOM 733 N N . PHE A 1 88 ? -0.296 -10.320 16.344 1.00 15.72 162 PHE A N 1
ATOM 734 C CA . PHE A 1 88 ? -1.055 -9.116 16.082 1.00 14.57 162 PHE A CA 1
ATOM 735 C C . PHE A 1 88 ? -0.353 -7.886 16.685 1.00 16.37 162 PHE A C 1
ATOM 736 O O . PHE A 1 88 ? -0.992 -6.999 17.287 1.00 15.37 162 PHE A O 1
ATOM 744 N N . ASP A 1 89 ? 0.935 -7.792 16.428 1.00 16.04 163 ASP A N 1
ATOM 745 C CA . ASP A 1 89 ? 1.765 -6.719 16.990 1.00 15.25 163 ASP A CA 1
ATOM 746 C C . ASP A 1 89 ? 2.804 -6.290 15.969 1.00 14.46 163 ASP A C 1
ATOM 747 O O . ASP A 1 89 ? 3.909 -6.884 15.912 1.00 15.01 163 ASP A O 1
ATOM 752 N N . PRO A 1 90 ? 2.460 -5.272 15.130 1.00 14.77 164 PRO A N 1
ATOM 753 C CA . PRO A 1 90 ? 3.412 -4.831 14.087 1.00 15.09 164 PRO A CA 1
ATOM 754 C C . PRO A 1 90 ? 4.739 -4.304 14.621 1.00 15.19 164 PRO A C 1
ATOM 755 O O . PRO A 1 90 ? 5.768 -4.445 13.952 1.00 16.08 164 PRO A O 1
ATOM 759 N N . LEU A 1 91 ? 4.769 -3.736 15.826 1.00 13.02 165 LEU A N 1
ATOM 760 C CA A LEU A 1 91 ? 6.022 -3.256 16.378 0.50 13.11 165 LEU A CA 1
ATOM 761 C CA B LEU A 1 91 ? 6.039 -3.254 16.376 0.50 13.86 165 LEU A CA 1
ATOM 762 C C . LEU A 1 91 ? 6.944 -4.423 16.741 1.00 13.11 165 LEU A C 1
ATOM 763 O O . LEU A 1 91 ? 8.132 -4.388 16.505 1.00 14.07 165 LEU A O 1
ATOM 772 N N . SER A 1 92 ? 6.366 -5.480 17.306 1.00 12.86 166 SER A N 1
ATOM 773 C CA . SER A 1 92 ? 7.138 -6.659 17.599 1.00 12.23 166 SER A CA 1
ATOM 774 C C . SER A 1 92 ? 7.663 -7.276 16.346 1.00 13.50 166 SER A C 1
ATOM 775 O O . SER A 1 92 ? 8.846 -7.611 16.290 1.00 14.15 166 SER A O 1
ATOM 778 N N . LEU A 1 93 ? 6.809 -7.415 15.342 1.00 14.92 167 LEU A N 1
ATOM 779 C CA . LEU A 1 93 ? 7.239 -8.085 14.138 1.00 12.46 167 LEU A CA 1
ATOM 780 C C . LEU A 1 93 ? 8.407 -7.279 13.512 1.00 13.11 167 LEU A C 1
ATOM 781 O O . LEU A 1 93 ? 9.415 -7.852 13.060 1.00 11.99 167 LEU A O 1
ATOM 786 N N . ARG A 1 94 ? 8.258 -5.966 13.523 1.00 11.70 168 ARG A N 1
ATOM 787 C CA . ARG A 1 94 ? 9.267 -5.087 12.916 1.00 12.71 168 ARG A CA 1
ATOM 788 C C . ARG A 1 94 ? 10.597 -5.285 13.628 1.00 13.47 168 ARG A C 1
ATOM 789 O O . ARG A 1 94 ? 11.619 -5.459 12.973 1.00 12.55 168 ARG A O 1
ATOM 797 N N . SER A 1 95 ? 10.571 -5.371 14.969 1.00 13.05 169 SER A N 1
ATOM 798 C CA A SER A 1 95 ? 11.800 -5.493 15.751 0.50 14.03 169 SER A CA 1
ATOM 799 C CA B SER A 1 95 ? 11.818 -5.474 15.721 0.50 14.76 169 SER A CA 1
ATOM 800 C C . SER A 1 95 ? 12.479 -6.837 15.519 1.00 13.69 169 SER A C 1
ATOM 801 O O . SER A 1 95 ? 13.680 -6.931 15.538 1.00 15.14 169 SER A O 1
ATOM 806 N N . GLN A 1 96 ? 11.679 -7.878 15.282 1.00 13.60 170 GLN A N 1
ATOM 807 C CA . GLN A 1 96 ? 12.205 -9.249 15.207 1.00 11.97 170 GLN A CA 1
ATOM 808 C C . GLN A 1 96 ? 12.458 -9.680 13.771 1.00 12.27 170 GLN A C 1
ATOM 809 O O . GLN A 1 96 ? 13.118 -10.700 13.563 1.00 12.29 170 GLN A O 1
ATOM 815 N N . LEU A 1 97 ? 12.000 -8.902 12.804 1.00 11.65 171 LEU A N 1
ATOM 816 C CA . LEU A 1 97 ? 12.131 -9.305 11.393 1.00 10.47 171 LEU A CA 1
ATOM 817 C C . LEU A 1 97 ? 13.578 -9.592 10.938 1.00 11.45 171 LEU A C 1
ATOM 818 O O . LEU A 1 97 ? 13.831 -10.611 10.278 1.00 10.83 171 LEU A O 1
ATOM 823 N N . PRO A 1 98 ? 14.541 -8.700 11.297 1.00 11.05 172 PRO A N 1
ATOM 824 C CA . PRO A 1 98 ? 15.903 -8.965 10.791 1.00 12.56 172 PRO A CA 1
ATOM 825 C C . PRO A 1 98 ? 16.474 -10.328 11.265 1.00 11.52 172 PRO A C 1
ATOM 826 O O . PRO A 1 98 ? 17.007 -11.093 10.465 1.00 10.73 172 PRO A O 1
ATOM 830 N N . LYS A 1 99 ? 16.345 -10.619 12.557 1.00 11.66 173 LYS A N 1
ATOM 831 C CA . LYS A 1 99 ? 16.767 -11.911 13.104 1.00 12.55 173 LYS A CA 1
ATOM 832 C C . LYS A 1 99 ? 16.006 -13.099 12.517 1.00 12.05 173 LYS A C 1
ATOM 833 O O . LYS A 1 99 ? 16.602 -14.128 12.208 1.00 11.44 173 LYS A O 1
ATOM 839 N N . ALA A 1 100 ? 14.681 -12.971 12.404 1.00 11.92 174 ALA A N 1
ATOM 840 C CA . ALA A 1 100 ? 13.860 -14.046 11.880 1.00 11.97 174 ALA A CA 1
ATOM 841 C C . ALA A 1 100 ? 14.262 -14.319 10.430 1.00 10.05 174 ALA A C 1
ATOM 842 O O . ALA A 1 100 ? 14.492 -15.474 10.048 1.00 11.26 174 ALA A O 1
ATOM 844 N N . VAL A 1 101 ? 14.434 -13.257 9.640 1.00 10.38 175 VAL A N 1
ATOM 845 C CA . VAL A 1 101 ? 14.857 -13.429 8.236 1.00 10.13 175 VAL A CA 1
ATOM 846 C C . VAL A 1 101 ? 16.305 -14.020 8.135 1.00 11.36 175 VAL A C 1
ATOM 847 O O . VAL A 1 101 ? 16.603 -14.844 7.250 1.00 12.72 175 VAL A O 1
ATOM 851 N N . SER A 1 102 ? 17.174 -13.670 9.092 1.00 12.50 176 SER A N 1
ATOM 852 C CA A SER A 1 102 ? 18.547 -14.181 9.098 0.50 12.34 176 SER A CA 1
ATOM 853 C CA B SER A 1 102 ? 18.556 -14.189 9.082 0.50 12.96 176 SER A CA 1
ATOM 854 C C . SER A 1 102 ? 18.531 -15.705 9.235 1.00 12.70 176 SER A C 1
ATOM 855 O O . SER A 1 102 ? 19.265 -16.403 8.538 1.00 13.01 176 SER A O 1
ATOM 860 N N . SER A 1 103 ? 17.684 -16.197 10.140 1.00 12.73 177 SER A N 1
ATOM 861 C CA . SER A 1 103 ? 17.553 -17.641 10.331 1.00 12.71 177 SER A CA 1
ATOM 862 C C . SER A 1 103 ? 16.995 -18.320 9.069 1.00 11.44 177 SER A C 1
ATOM 863 O O . SER A 1 103 ? 17.504 -19.376 8.622 1.00 13.35 177 SER A O 1
ATOM 866 N N . LEU A 1 104 ? 15.923 -17.734 8.537 1.00 10.23 178 LEU A N 1
ATOM 867 C CA . LEU A 1 104 ? 15.333 -18.241 7.292 1.00 11.68 178 LEU A CA 1
ATOM 868 C C . LEU A 1 104 ? 16.331 -18.311 6.167 1.00 13.06 178 LEU A C 1
ATOM 869 O O . LEU A 1 104 ? 16.511 -19.358 5.525 1.00 13.17 178 LEU A O 1
ATOM 874 N N . GLU A 1 105 ? 17.007 -17.199 5.924 1.00 13.68 179 GLU A N 1
ATOM 875 C CA . GLU A 1 105 ? 17.904 -17.118 4.778 1.00 13.20 179 GLU A CA 1
ATOM 876 C C . GLU A 1 105 ? 19.119 -18.045 4.972 1.00 13.78 179 GLU A C 1
ATOM 877 O O . GLU A 1 105 ? 19.626 -18.632 4.000 1.00 15.50 179 GLU A O 1
ATOM 883 N N . TRP A 1 106 ? 19.578 -18.202 6.216 1.00 14.59 180 TRP A N 1
ATOM 884 C CA . TRP A 1 106 ? 20.687 -19.133 6.504 1.00 16.09 180 TRP A CA 1
ATOM 885 C C . TRP A 1 106 ? 20.266 -20.528 6.090 1.00 15.45 180 TRP A C 1
ATOM 886 O O . TRP A 1 106 ? 21.000 -21.243 5.392 1.00 15.58 180 TRP A O 1
ATOM 897 N N . ALA A 1 107 ? 19.092 -20.937 6.552 1.00 14.59 181 ALA A N 1
ATOM 898 C CA . ALA A 1 107 ? 18.562 -22.283 6.321 1.00 13.25 181 ALA A CA 1
ATOM 899 C C . ALA A 1 107 ? 18.402 -22.525 4.808 1.00 14.92 181 ALA A C 1
ATOM 900 O O . ALA A 1 107 ? 18.753 -23.584 4.315 1.00 17.64 181 ALA A O 1
ATOM 902 N N . VAL A 1 108 ? 17.851 -21.541 4.079 1.00 15.01 182 VAL A N 1
ATOM 903 C CA . VAL A 1 108 ? 17.772 -21.641 2.613 1.00 16.60 182 VAL A CA 1
ATOM 904 C C . VAL A 1 108 ? 19.162 -21.802 1.989 1.00 17.93 182 VAL A C 1
ATOM 905 O O . VAL A 1 108 ? 19.338 -22.626 1.058 1.00 20.31 182 VAL A O 1
ATOM 909 N N . SER A 1 109 ? 20.155 -21.032 2.460 1.00 17.68 183 SER A N 1
ATOM 910 C CA . SER A 1 109 ? 21.486 -21.047 1.877 1.00 21.40 183 SER A CA 1
ATOM 911 C C . SER A 1 109 ? 22.169 -22.422 2.050 1.00 22.29 183 SER A C 1
ATOM 912 O O . SER A 1 109 ? 22.912 -22.855 1.162 1.00 20.79 183 SER A O 1
ATOM 915 N N . GLU A 1 110 ? 21.917 -23.088 3.177 1.00 20.87 184 GLU A N 1
ATOM 916 C CA . GLU A 1 110 ? 22.421 -24.447 3.439 1.00 20.19 184 GLU A CA 1
ATOM 917 C C . GLU A 1 110 ? 21.940 -25.468 2.409 1.00 21.82 184 GLU A C 1
ATOM 918 O O . GLU A 1 110 ? 22.636 -26.442 2.149 1.00 22.57 184 GLU A O 1
ATOM 924 N N . GLY A 1 111 ? 20.729 -25.298 1.887 1.00 19.76 185 GLY A N 1
ATOM 925 C CA . GLY A 1 111 ? 20.254 -26.112 0.754 1.00 20.19 185 GLY A CA 1
ATOM 926 C C . GLY A 1 111 ? 19.890 -27.575 1.000 1.00 21.41 185 GLY A C 1
ATOM 927 O O . GLY A 1 111 ? 19.858 -28.367 0.066 1.00 25.27 185 GLY A O 1
ATOM 928 N N . LYS A 1 112 ? 19.654 -27.966 2.245 1.00 20.92 186 LYS A N 1
ATOM 929 C CA . LYS A 1 112 ? 19.427 -29.397 2.551 1.00 19.35 186 LYS A CA 1
ATOM 930 C C . LYS A 1 112 ? 17.981 -29.817 2.344 1.00 18.28 186 LYS A C 1
ATOM 931 O O . LYS A 1 112 ? 17.670 -31.001 2.320 1.00 20.82 186 LYS A O 1
ATOM 937 N N . GLY A 1 113 ? 17.092 -28.840 2.205 1.00 18.74 187 GLY A N 1
ATOM 938 C CA . GLY A 1 113 ? 15.674 -29.121 1.980 1.00 18.10 187 GLY A CA 1
ATOM 939 C C . GLY A 1 113 ? 14.877 -27.861 2.197 1.00 15.49 187 GLY A C 1
ATOM 940 O O . GLY A 1 113 ? 15.437 -26.772 2.424 1.00 15.74 187 GLY A O 1
ATOM 941 N N . ARG A 1 114 ? 13.552 -27.985 2.110 1.00 14.87 188 ARG A N 1
ATOM 942 C CA . ARG A 1 114 ? 12.663 -26.847 2.263 1.00 13.06 188 ARG A CA 1
ATOM 943 C C . ARG A 1 114 ? 12.634 -26.309 3.704 1.00 13.42 188 ARG A C 1
ATOM 944 O O . ARG A 1 114 ? 12.866 -27.058 4.660 1.00 11.55 188 ARG A O 1
ATOM 952 N N . VAL A 1 115 ? 12.427 -25.004 3.844 1.00 12.39 189 VAL A N 1
ATOM 953 C CA . VAL A 1 115 ? 12.258 -24.376 5.179 1.00 10.60 189 VAL A CA 1
ATOM 954 C C . VAL A 1 115 ? 10.765 -24.152 5.427 1.00 10.70 189 VAL A C 1
ATOM 955 O O . VAL A 1 115 ? 10.058 -23.572 4.562 1.00 12.71 189 VAL A O 1
ATOM 959 N N . TYR A 1 116 ? 10.290 -24.639 6.563 1.00 10.29 190 TYR A N 1
ATOM 960 C CA . TYR A 1 116 ? 8.888 -24.484 6.992 1.00 10.50 190 TYR A CA 1
ATOM 961 C C . TYR A 1 116 ? 8.832 -23.330 7.994 1.00 10.41 190 TYR A C 1
ATOM 962 O O . TYR A 1 116 ? 9.312 -23.508 9.147 1.00 11.58 190 TYR A O 1
ATOM 971 N N . VAL A 1 117 ? 8.227 -22.205 7.592 1.00 10.86 191 VAL A N 1
ATOM 972 C CA . VAL A 1 117 ? 8.122 -21.007 8.425 1.00 10.13 191 VAL A CA 1
ATOM 973 C C . VAL A 1 117 ? 6.729 -20.924 8.981 1.00 10.10 191 VAL A C 1
ATOM 974 O O . VAL A 1 117 ? 5.779 -20.912 8.243 1.00 10.48 191 VAL A O 1
ATOM 978 N N . HIS A 1 118 ? 6.571 -20.862 10.311 1.00 8.92 192 HIS A N 1
ATOM 979 C CA . HIS A 1 118 ? 5.246 -20.859 10.893 1.00 8.45 192 HIS A CA 1
ATOM 980 C C . HIS A 1 118 ? 5.156 -19.999 12.148 1.00 8.54 192 HIS A C 1
ATOM 981 O O . HIS A 1 118 ? 6.142 -19.659 12.804 1.00 9.38 192 HIS A O 1
ATOM 988 N N . CYS A 1 119 ? 3.939 -19.603 12.448 1.00 9.91 193 CYS A N 1
ATOM 989 C CA . CYS A 1 119 ? 3.641 -18.995 13.753 1.00 10.07 193 CYS A CA 1
ATOM 990 C C . CYS A 1 119 ? 2.452 -19.795 14.282 1.00 11.54 193 CYS A C 1
ATOM 991 O O . CYS A 1 119 ? 2.432 -21.016 14.100 1.00 11.12 193 CYS A O 1
ATOM 994 N N . SER A 1 120 ? 1.542 -19.221 15.063 1.00 9.90 194 SER A N 1
ATOM 995 C CA . SER A 1 120 ? 0.406 -20.056 15.486 1.00 11.05 194 SER A CA 1
ATOM 996 C C . SER A 1 120 ? -0.442 -20.477 14.286 1.00 10.51 194 SER A C 1
ATOM 997 O O . SER A 1 120 ? -0.679 -21.698 14.051 1.00 10.28 194 SER A O 1
ATOM 1000 N N . ALA A 1 121 ? -0.878 -19.491 13.507 1.00 11.17 195 ALA A N 1
ATOM 1001 C CA . ALA A 1 121 ? -1.759 -19.711 12.344 1.00 11.37 195 ALA A CA 1
ATOM 1002 C C . ALA A 1 121 ? -1.048 -19.577 11.025 1.00 10.29 195 ALA A C 1
ATOM 1003 O O . ALA A 1 121 ? -1.588 -20.011 10.037 1.00 11.48 195 ALA A O 1
ATOM 1005 N N . GLY A 1 122 ? 0.143 -18.967 10.952 1.00 10.73 196 GLY A N 1
ATOM 1006 C CA . GLY A 1 122 ? 0.769 -18.748 9.619 1.00 10.34 196 GLY A CA 1
ATOM 1007 C C . GLY A 1 122 ? 0.024 -17.694 8.833 1.00 10.81 196 GLY A C 1
ATOM 1008 O O . GLY A 1 122 ? -0.059 -17.782 7.598 1.00 11.93 196 GLY A O 1
ATOM 1009 N N . LEU A 1 123 ? -0.550 -16.720 9.550 1.00 11.39 197 LEU A N 1
ATOM 1010 C CA . LEU A 1 123 ? -1.373 -15.672 8.902 1.00 10.27 197 LEU A CA 1
ATOM 1011 C C . LEU A 1 123 ? -0.813 -14.264 9.017 1.00 11.02 197 LEU A C 1
ATOM 1012 O O . LEU A 1 123 ? -1.227 -13.395 8.258 1.00 13.02 197 LEU A O 1
ATOM 1017 N N . GLY A 1 124 ? 0.055 -14.026 9.984 1.00 10.19 198 GLY A N 1
ATOM 1018 C CA . GLY A 1 124 ? 0.664 -12.721 10.207 1.00 9.37 198 GLY A CA 1
ATOM 1019 C C . GLY A 1 124 ? 2.165 -12.767 10.216 1.00 9.45 198 GLY A C 1
ATOM 1020 O O . GLY A 1 124 ? 2.788 -12.447 9.211 1.00 10.20 198 GLY A O 1
ATOM 1021 N N . ARG A 1 125 ? 2.715 -13.249 11.318 1.00 9.79 199 ARG A N 1
ATOM 1022 C CA . ARG A 1 125 ? 4.157 -13.332 11.551 1.00 10.03 199 ARG A CA 1
ATOM 1023 C C . ARG A 1 125 ? 4.845 -14.139 10.467 1.00 9.49 199 ARG A C 1
ATOM 1024 O O . ARG A 1 125 ? 5.858 -13.662 9.901 1.00 9.57 199 ARG A O 1
ATOM 1032 N N . ALA A 1 126 ? 4.386 -15.371 10.198 1.00 8.43 200 ALA A N 1
ATOM 1033 C CA . ALA A 1 126 ? 5.128 -16.217 9.285 1.00 9.57 200 ALA A CA 1
ATOM 1034 C C . ALA A 1 126 ? 5.099 -15.673 7.819 1.00 10.52 200 ALA A C 1
ATOM 1035 O O . ALA A 1 126 ? 6.136 -15.544 7.176 1.00 10.86 200 ALA A O 1
ATOM 1037 N N . PRO A 1 127 ? 3.931 -15.235 7.333 1.00 10.18 201 PRO A N 1
ATOM 1038 C CA . PRO A 1 127 ? 3.945 -14.576 5.999 1.00 11.19 201 PRO A CA 1
ATOM 1039 C C . PRO A 1 127 ? 4.785 -13.294 5.944 1.00 10.47 201 PRO A C 1
ATOM 1040 O O . PRO A 1 127 ? 5.425 -13.014 4.886 1.00 10.40 201 PRO A O 1
ATOM 1044 N N . GLY A 1 128 ? 4.822 -12.557 7.054 1.00 11.17 202 GLY A N 1
ATOM 1045 C CA . GLY A 1 128 ? 5.577 -11.285 7.165 1.00 11.30 202 GLY A CA 1
ATOM 1046 C C . GLY A 1 128 ? 7.068 -11.534 6.991 1.00 11.51 202 GLY A C 1
ATOM 1047 O O . GLY A 1 128 ? 7.738 -10.854 6.190 1.00 10.56 202 GLY A O 1
ATOM 1048 N N . VAL A 1 129 ? 7.571 -12.523 7.734 1.00 11.14 203 VAL A N 1
ATOM 1049 C CA . VAL A 1 129 ? 8.984 -12.942 7.582 1.00 10.57 203 VAL A CA 1
ATOM 1050 C C . VAL A 1 129 ? 9.293 -13.418 6.159 1.00 10.89 203 VAL A C 1
ATOM 1051 O O . VAL A 1 129 ? 10.311 -13.070 5.569 1.00 10.96 203 VAL A O 1
ATOM 1055 N N . SER A 1 130 ? 8.407 -14.232 5.607 1.00 9.68 204 SER A N 1
ATOM 1056 C CA . SER A 1 130 ? 8.574 -14.726 4.255 1.00 11.15 204 SER A CA 1
ATOM 1057 C C . SER A 1 130 ? 8.590 -13.633 3.191 1.00 11.65 204 SER A C 1
ATOM 1058 O O . SER A 1 130 ? 9.402 -13.665 2.255 1.00 11.94 204 SER A O 1
ATOM 1061 N N . ILE A 1 131 ? 7.703 -12.656 3.303 1.00 10.47 205 ILE A N 1
ATOM 1062 C CA . ILE A 1 131 ? 7.687 -11.513 2.364 1.00 11.91 205 ILE A CA 1
ATOM 1063 C C . ILE A 1 131 ? 8.946 -10.641 2.481 1.00 11.57 205 ILE A C 1
ATOM 1064 O O . ILE A 1 131 ? 9.516 -10.260 1.472 1.00 12.20 205 ILE A O 1
ATOM 1069 N N . ALA A 1 132 ? 9.435 -10.422 3.692 1.00 10.66 206 ALA A N 1
ATOM 1070 C CA . ALA A 1 132 ? 10.671 -9.670 3.921 1.00 10.03 206 ALA A CA 1
ATOM 1071 C C . ALA A 1 132 ? 11.841 -10.407 3.272 1.00 11.04 206 ALA A C 1
ATOM 1072 O O . ALA A 1 132 ? 12.699 -9.799 2.601 1.00 11.38 206 ALA A O 1
ATOM 1074 N N . TYR A 1 133 ? 11.889 -11.726 3.472 1.00 11.17 207 TYR A N 1
ATOM 1075 C CA . TYR A 1 133 ? 12.912 -12.544 2.803 1.00 13.42 207 TYR A CA 1
ATOM 1076 C C . TYR A 1 133 ? 12.855 -12.375 1.282 1.00 13.58 207 TYR A C 1
ATOM 1077 O O . TYR A 1 133 ? 13.884 -12.187 0.644 1.00 14.58 207 TYR A O 1
ATOM 1086 N N . MET A 1 134 ? 11.664 -12.480 0.694 1.00 13.12 208 MET A N 1
ATOM 1087 C CA . MET A 1 134 ? 11.536 -12.326 -0.777 1.00 13.68 208 MET A CA 1
ATOM 1088 C C . MET A 1 134 ? 11.964 -10.940 -1.244 1.00 14.77 208 MET A C 1
ATOM 1089 O O . MET A 1 134 ? 12.584 -10.771 -2.293 1.00 16.46 208 MET A O 1
ATOM 1094 N N . TYR A 1 135 ? 11.575 -9.932 -0.483 1.00 13.30 209 TYR A N 1
ATOM 1095 C CA . TYR A 1 135 ? 11.905 -8.567 -0.843 1.00 14.97 209 TYR A CA 1
ATOM 1096 C C . TYR A 1 135 ? 13.426 -8.353 -0.795 1.00 15.07 209 TYR A C 1
ATOM 1097 O O . TYR A 1 135 ? 14.018 -7.832 -1.747 1.00 18.48 209 TYR A O 1
ATOM 1106 N N . TRP A 1 136 ? 14.067 -8.759 0.312 1.00 14.42 210 TRP A N 1
ATOM 1107 C CA . TRP A 1 136 ? 15.494 -8.455 0.515 1.00 13.67 210 TRP A CA 1
ATOM 1108 C C . TRP A 1 136 ? 16.443 -9.336 -0.213 1.00 15.02 210 TRP A C 1
ATOM 1109 O O . TRP A 1 136 ? 17.555 -8.888 -0.591 1.00 18.86 210 TRP A O 1
ATOM 1120 N N . PHE A 1 137 ? 16.036 -10.582 -0.455 1.00 14.47 211 PHE A N 1
ATOM 1121 C CA . PHE A 1 137 ? 16.925 -11.581 -1.043 1.00 17.32 211 PHE A CA 1
ATOM 1122 C C . PHE A 1 137 ? 16.517 -12.102 -2.410 1.00 22.03 211 PHE A C 1
ATOM 1123 O O . PHE A 1 137 ? 17.311 -12.770 -3.014 1.00 24.44 211 PHE A O 1
ATOM 1131 N N . CYS A 1 138 ? 15.306 -11.846 -2.884 1.00 22.68 212 CYS A N 1
ATOM 1132 C CA . CYS A 1 138 ? 14.862 -12.459 -4.124 1.00 23.59 212 CYS A CA 1
ATOM 1133 C C . CYS A 1 138 ? 14.558 -11.461 -5.237 1.00 24.80 212 CYS A C 1
ATOM 1134 O O . CYS A 1 138 ? 13.729 -11.739 -6.072 1.00 26.18 212 CYS A O 1
ATOM 1137 N N . ASP A 1 139 ? 15.242 -10.312 -5.248 1.00 28.41 213 ASP A N 1
ATOM 1138 C CA . ASP A 1 139 ? 15.209 -9.344 -6.354 1.00 31.56 213 ASP A CA 1
ATOM 1139 C C . ASP A 1 139 ? 13.805 -8.894 -6.825 1.00 29.38 213 ASP A C 1
ATOM 1140 O O . ASP A 1 139 ? 13.508 -8.906 -8.033 1.00 31.70 213 ASP A O 1
ATOM 1145 N N . MET A 1 140 ? 12.959 -8.521 -5.869 1.00 25.34 214 MET A N 1
ATOM 1146 C CA . MET A 1 140 ? 11.617 -7.964 -6.106 1.00 23.21 214 MET A CA 1
ATOM 1147 C C . MET A 1 140 ? 11.458 -6.731 -5.256 1.00 22.51 214 MET A C 1
ATOM 1148 O O . MET A 1 140 ? 12.167 -6.599 -4.277 1.00 24.47 214 MET A O 1
ATOM 1153 N N . ASN A 1 141 ? 10.489 -5.872 -5.570 1.00 23.92 215 ASN A N 1
ATOM 1154 C CA . ASN A 1 141 ? 10.116 -4.807 -4.654 1.00 22.24 215 ASN A CA 1
ATOM 1155 C C . ASN A 1 141 ? 9.092 -5.318 -3.654 1.00 21.43 215 ASN A C 1
ATOM 1156 O O . ASN A 1 141 ? 8.645 -6.474 -3.753 1.00 19.93 215 ASN A O 1
ATOM 1161 N N . LEU A 1 142 ? 8.718 -4.451 -2.707 1.00 19.94 216 LEU A N 1
ATOM 1162 C CA . LEU A 1 142 ? 7.921 -4.880 -1.570 1.00 18.64 216 LEU A CA 1
ATOM 1163 C C . LEU A 1 142 ? 6.525 -5.265 -2.046 1.00 19.16 216 LEU A C 1
ATOM 1164 O O . LEU A 1 142 ? 5.955 -6.260 -1.571 1.00 15.35 216 LEU A O 1
ATOM 1169 N N . ASN A 1 143 ? 5.961 -4.502 -2.996 1.00 19.67 217 ASN A N 1
ATOM 1170 C CA . ASN A 1 143 ? 4.560 -4.765 -3.403 1.00 19.47 217 ASN A CA 1
ATOM 1171 C C . ASN A 1 143 ? 4.476 -6.106 -4.128 1.00 19.58 217 ASN A C 1
ATOM 1172 O O . ASN A 1 143 ? 3.517 -6.866 -3.925 1.00 18.47 217 ASN A O 1
ATOM 1177 N N . THR A 1 144 ? 5.491 -6.403 -4.944 1.00 20.10 218 THR A N 1
ATOM 1178 C CA . THR A 1 144 ? 5.590 -7.701 -5.639 1.00 19.90 218 THR A CA 1
ATOM 1179 C C . THR A 1 144 ? 5.759 -8.848 -4.659 1.00 20.17 218 THR A C 1
ATOM 1180 O O . THR A 1 144 ? 5.057 -9.856 -4.717 1.00 18.80 218 THR A O 1
ATOM 1184 N N . ALA A 1 145 ? 6.693 -8.674 -3.736 1.00 17.20 219 ALA A N 1
ATOM 1185 C CA . ALA A 1 145 ? 6.905 -9.698 -2.716 1.00 16.61 219 ALA A CA 1
ATOM 1186 C C . ALA A 1 145 ? 5.601 -10.000 -1.962 1.00 16.56 219 ALA A C 1
ATOM 1187 O O . ALA A 1 145 ? 5.201 -11.177 -1.801 1.00 18.40 219 ALA A O 1
ATOM 1189 N N . TYR A 1 146 ? 4.934 -8.921 -1.522 1.00 16.10 220 TYR A N 1
ATOM 1190 C CA . TYR A 1 146 ? 3.688 -8.988 -0.772 1.00 14.67 220 TYR A CA 1
ATOM 1191 C C . TYR A 1 146 ? 2.607 -9.703 -1.572 1.00 17.28 220 TYR A C 1
ATOM 1192 O O . TYR A 1 146 ? 2.014 -10.672 -1.089 1.00 16.54 220 TYR A O 1
ATOM 1201 N N . ASP A 1 147 ? 2.365 -9.244 -2.802 1.00 19.59 221 ASP A N 1
ATOM 1202 C CA . ASP A 1 147 ? 1.289 -9.810 -3.614 1.00 23.87 221 ASP A CA 1
ATOM 1203 C C . ASP A 1 147 ? 1.543 -11.259 -3.983 1.00 23.06 221 ASP A C 1
ATOM 1204 O O . ASP A 1 147 ? 0.605 -12.036 -4.067 1.00 23.58 221 ASP A O 1
ATOM 1209 N N . THR A 1 148 ? 2.809 -11.623 -4.172 1.00 19.24 222 THR A N 1
ATOM 1210 C CA . THR A 1 148 ? 3.195 -12.954 -4.501 1.00 22.15 222 THR A CA 1
ATOM 1211 C C . THR A 1 148 ? 2.806 -13.924 -3.372 1.00 19.93 222 THR A C 1
ATOM 1212 O O . THR A 1 148 ? 2.253 -14.995 -3.607 1.00 21.13 222 THR A O 1
ATOM 1216 N N . LEU A 1 149 ? 3.057 -13.553 -2.128 1.00 15.20 223 LEU A N 1
ATOM 1217 C CA . LEU A 1 149 ? 2.644 -14.480 -1.084 1.00 14.28 223 LEU A CA 1
ATOM 1218 C C . LEU A 1 149 ? 1.129 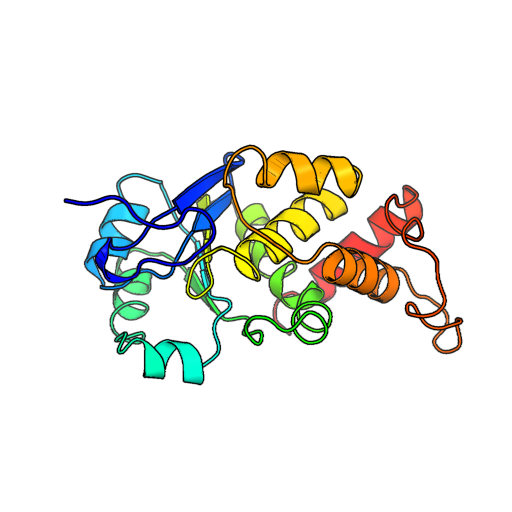-14.502 -0.956 1.00 14.27 223 LEU A C 1
ATOM 1219 O O . LEU A 1 149 ? 0.525 -15.595 -0.942 1.00 15.08 223 LEU A O 1
ATOM 1224 N N . VAL A 1 150 ? 0.524 -13.328 -0.816 1.00 14.38 224 VAL A N 1
ATOM 1225 C CA . VAL A 1 150 ? -0.916 -13.242 -0.515 1.00 15.44 224 VAL A CA 1
ATOM 1226 C C . VAL A 1 150 ? -1.810 -13.870 -1.579 1.00 16.44 224 VAL A C 1
ATOM 1227 O O . VAL A 1 150 ? -2.850 -14.461 -1.276 1.00 19.07 224 VAL A O 1
ATOM 1231 N N . SER A 1 151 ? -1.366 -13.836 -2.829 1.00 16.50 225 SER A N 1
ATOM 1232 C CA A SER A 1 151 ? -2.037 -14.518 -3.935 0.50 17.58 225 SER A CA 1
ATOM 1233 C CA B SER A 1 151 ? -2.078 -14.515 -3.909 0.50 17.45 225 SER A CA 1
ATOM 1234 C C . SER A 1 151 ? -2.102 -16.028 -3.746 1.00 17.70 225 SER A C 1
ATOM 1235 O O . SER A 1 151 ? -3.034 -16.680 -4.166 1.00 20.32 225 SER A O 1
ATOM 1240 N N . LYS A 1 152 ? -1.089 -16.595 -3.107 1.00 17.66 226 LYS A N 1
ATOM 1241 C CA . LYS A 1 152 ? -1.034 -18.048 -2.865 1.00 16.74 226 LYS A CA 1
ATOM 1242 C C . LYS A 1 152 ? -1.667 -18.508 -1.574 1.00 17.31 226 LYS A C 1
ATOM 1243 O O . LYS A 1 152 ? -2.250 -19.592 -1.496 1.00 20.13 226 LYS A O 1
ATOM 1249 N N . ARG A 1 153 ? -1.485 -17.705 -0.539 1.00 16.09 227 ARG A N 1
ATOM 1250 C CA . ARG A 1 153 ? -1.987 -17.985 0.784 1.00 15.74 227 ARG A CA 1
ATOM 1251 C C . ARG A 1 153 ? -2.717 -16.733 1.272 1.00 18.02 227 ARG A C 1
ATOM 1252 O O . ARG A 1 153 ? -2.050 -15.749 1.642 1.00 14.59 227 ARG A O 1
ATOM 1260 N N . PRO A 1 154 ? -4.063 -16.773 1.287 1.00 18.90 228 PRO A N 1
ATOM 1261 C CA . PRO A 1 154 ? -4.801 -15.607 1.753 1.00 21.78 228 PRO A CA 1
ATOM 1262 C C . PRO A 1 154 ? -4.553 -15.408 3.228 1.00 17.48 228 PRO A C 1
ATOM 1263 O O . PRO A 1 154 ? -4.612 -16.364 4.030 1.00 22.01 228 PRO A O 1
ATOM 1267 N N . CYS A 1 155 ? -4.132 -14.201 3.580 1.00 18.52 229 CYS A N 1
ATOM 1268 C CA . CYS A 1 155 ? -3.735 -13.920 4.990 1.00 15.97 229 CYS A CA 1
ATOM 1269 C C . CYS A 1 155 ? -3.555 -12.402 5.109 1.00 16.35 229 CYS A C 1
ATOM 1270 O O . CYS A 1 155 ? -3.747 -11.679 4.170 1.00 16.70 229 CYS A O 1
ATOM 1273 N N . GLY A 1 156 ? -3.156 -11.936 6.282 1.00 15.55 230 GLY A N 1
ATOM 1274 C CA . GLY A 1 156 ? -3.067 -10.500 6.517 1.00 17.90 230 GLY A CA 1
ATOM 1275 C C . GLY A 1 156 ? -1.780 -10.052 7.172 1.00 18.53 230 GLY A C 1
ATOM 1276 O O . GLY A 1 156 ? -1.819 -9.451 8.231 1.00 18.62 230 GLY A O 1
ATOM 1277 N N . PRO A 1 157 ? -0.635 -10.313 6.572 1.00 14.38 231 PRO A N 1
ATOM 1278 C CA . PRO A 1 157 ? 0.617 -9.802 7.126 1.00 12.44 231 PRO A CA 1
ATOM 1279 C C . PRO A 1 157 ? 0.718 -8.271 7.140 1.00 13.89 231 PRO A C 1
ATOM 1280 O O . PRO A 1 157 ? 0.296 -7.650 6.227 1.00 14.79 231 PRO A O 1
ATOM 1284 N N . ASN A 1 158 ? 1.319 -7.689 8.170 1.00 12.42 232 ASN A N 1
ATOM 1285 C CA . ASN A 1 158 ? 1.477 -6.236 8.205 1.00 12.66 232 ASN A CA 1
ATOM 1286 C C . ASN A 1 158 ? 2.590 -5.735 7.279 1.00 13.16 232 ASN A C 1
ATOM 1287 O O . ASN A 1 158 ? 3.769 -5.971 7.541 1.00 12.46 232 ASN A O 1
ATOM 1292 N N . LYS A 1 159 ? 2.219 -5.043 6.201 1.00 12.08 233 LYS A N 1
ATOM 1293 C CA . LYS A 1 159 ? 3.220 -4.494 5.280 1.00 14.18 233 LYS A CA 1
ATOM 1294 C C . LYS A 1 159 ? 4.098 -3.422 5.916 1.00 12.44 233 LYS A C 1
ATOM 1295 O O . LYS A 1 159 ? 5.304 -3.396 5.625 1.00 12.45 233 LYS A O 1
ATOM 1301 N N . GLY A 1 160 ? 3.514 -2.567 6.751 1.00 11.74 234 GLY A N 1
ATOM 1302 C CA . GLY A 1 160 ? 4.261 -1.529 7.447 1.00 13.44 234 GLY A CA 1
ATOM 1303 C C . GLY A 1 160 ? 5.399 -2.030 8.288 1.00 12.72 234 GLY A C 1
ATOM 1304 O O . GLY A 1 160 ? 6.453 -1.371 8.367 1.00 10.20 234 GLY A O 1
ATOM 1305 N N . ALA A 1 161 ? 5.221 -3.216 8.878 1.00 11.97 235 ALA A N 1
ATOM 1306 C CA . ALA A 1 161 ? 6.271 -3.850 9.722 1.00 11.92 235 ALA A CA 1
ATOM 1307 C C . ALA A 1 161 ? 7.491 -4.206 8.869 1.00 10.90 235 ALA A C 1
ATOM 1308 O O . ALA A 1 161 ? 8.641 -4.029 9.277 1.00 11.97 235 ALA A O 1
ATOM 1310 N N . ILE A 1 162 ? 7.214 -4.695 7.683 1.0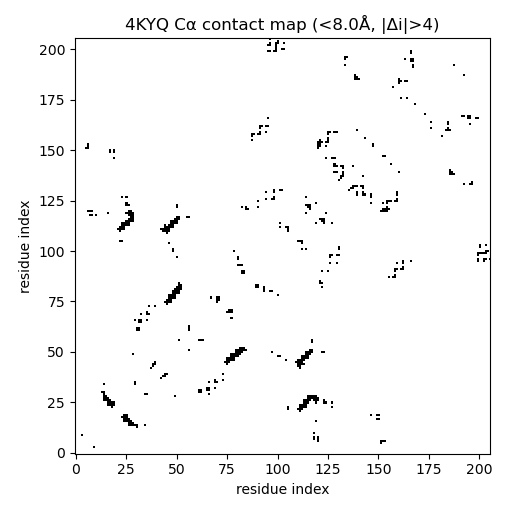0 11.50 236 ILE A N 1
ATOM 1311 C CA . ILE A 1 162 ? 8.253 -5.088 6.768 1.00 10.44 236 ILE A CA 1
ATOM 1312 C C . ILE A 1 162 ? 8.975 -3.841 6.203 1.00 10.28 236 ILE A C 1
ATOM 1313 O O . ILE A 1 162 ? 10.206 -3.795 6.097 1.00 11.28 236 ILE A O 1
ATOM 1318 N N . ARG A 1 163 ? 8.198 -2.829 5.823 1.00 11.03 237 ARG A N 1
ATOM 1319 C CA . ARG A 1 163 ? 8.762 -1.561 5.385 1.00 12.23 237 ARG A CA 1
ATOM 1320 C C . ARG A 1 163 ? 9.631 -0.929 6.478 1.00 10.83 237 ARG A C 1
ATOM 1321 O O . ARG A 1 163 ? 10.713 -0.377 6.180 1.00 11.60 237 ARG A O 1
ATOM 1329 N N . GLY A 1 164 ? 9.170 -0.967 7.732 1.00 11.35 238 GLY A N 1
ATOM 1330 C CA . GLY A 1 164 ? 9.923 -0.384 8.860 1.00 11.18 238 GLY A CA 1
ATOM 1331 C C . GLY A 1 164 ? 11.222 -1.161 9.174 1.00 11.41 238 GLY A C 1
ATOM 1332 O O . GLY A 1 164 ? 12.238 -0.555 9.485 1.00 13.29 238 GLY A O 1
ATOM 1333 N N . ALA A 1 165 ? 11.194 -2.483 9.085 1.00 10.36 239 ALA A N 1
ATOM 1334 C CA . ALA A 1 165 ? 12.430 -3.281 9.227 1.00 10.07 239 ALA A CA 1
ATOM 1335 C C . ALA A 1 165 ? 13.418 -2.976 8.109 1.00 10.93 239 ALA A C 1
ATOM 1336 O O . ALA A 1 165 ? 14.657 -2.983 8.344 1.00 12.44 239 ALA A O 1
ATOM 1338 N N . THR A 1 166 ? 12.901 -2.697 6.898 1.00 11.19 240 THR A N 1
ATOM 1339 C CA . THR A 1 166 ? 13.741 -2.318 5.770 1.00 11.88 240 THR A CA 1
ATOM 1340 C C . THR A 1 166 ? 14.435 -0.988 6.086 1.00 12.43 240 THR A C 1
ATOM 1341 O O . THR A 1 166 ? 15.644 -0.831 5.881 1.00 13.24 240 THR A O 1
ATOM 1345 N N . TYR A 1 167 ? 13.663 -0.010 6.561 1.00 12.85 241 TYR A N 1
ATOM 1346 C CA . TYR A 1 167 ? 14.230 1.268 7.043 1.00 13.28 241 TYR A CA 1
ATOM 1347 C C . TYR A 1 167 ? 15.297 1.009 8.090 1.00 13.66 241 TYR A C 1
ATOM 1348 O O . TYR A 1 167 ? 16.387 1.599 8.055 1.00 14.36 241 TYR A O 1
ATOM 1357 N N . ASP A 1 168 ? 15.006 0.134 9.035 1.00 13.67 242 ASP A N 1
ATOM 1358 C CA . ASP A 1 168 ? 15.919 -0.127 10.174 1.00 14.74 242 ASP A CA 1
ATOM 1359 C C . ASP A 1 168 ? 17.257 -0.668 9.650 1.00 14.34 242 ASP A C 1
ATOM 1360 O O . ASP A 1 168 ? 18.347 -0.242 10.104 1.00 17.39 242 ASP A O 1
ATOM 1365 N N . LEU A 1 169 ? 17.199 -1.594 8.695 1.00 13.73 243 LEU A N 1
ATOM 1366 C CA . LEU A 1 169 ? 18.402 -2.233 8.182 1.00 15.16 243 LEU A CA 1
ATOM 1367 C C . LEU A 1 169 ? 19.168 -1.346 7.189 1.00 17.12 243 LEU A C 1
ATOM 1368 O O . LEU A 1 169 ? 20.411 -1.527 6.988 1.00 19.12 243 LEU A O 1
ATOM 1373 N N . ALA A 1 170 ? 18.489 -0.381 6.555 1.00 17.42 244 ALA A N 1
ATOM 1374 C CA . ALA A 1 170 ? 19.161 0.458 5.559 1.00 19.47 244 ALA A CA 1
ATOM 1375 C C . ALA A 1 170 ? 19.718 1.694 6.258 1.00 21.80 244 ALA A C 1
ATOM 1376 O O . ALA A 1 170 ? 20.483 2.420 5.674 1.00 24.60 244 ALA A O 1
ATOM 1378 N N . LYS A 1 171 ? 19.400 1.871 7.540 1.00 20.76 245 LYS A N 1
ATOM 1379 C CA . LYS A 1 171 ? 19.753 3.105 8.277 1.00 23.12 245 LYS A CA 1
ATOM 1380 C C . LYS A 1 171 ? 21.246 3.199 8.565 1.00 22.82 245 LYS A C 1
ATOM 1381 O O . LYS A 1 171 ? 21.847 2.277 9.133 1.00 22.13 245 LYS A O 1
ATOM 1387 N N . ASN A 1 172 ? 21.813 4.357 8.235 1.00 21.39 246 ASN A N 1
ATOM 1388 C CA . ASN A 1 172 ? 23.219 4.675 8.553 1.00 26.69 246 ASN A CA 1
ATOM 1389 C C . ASN A 1 172 ? 23.401 5.882 9.484 1.00 29.04 246 ASN A C 1
ATOM 1390 O O . ASN A 1 172 ? 24.523 6.247 9.818 1.00 27.38 246 ASN A O 1
ATOM 1395 N N . ASP A 1 173 ? 22.307 6.533 9.858 1.00 27.73 247 ASP A N 1
ATOM 1396 C CA . ASP A 1 173 ? 22.350 7.680 10.745 1.00 29.28 247 ASP A CA 1
ATOM 1397 C C . ASP A 1 173 ? 21.409 7.405 11.929 1.00 28.18 247 ASP A C 1
ATOM 1398 O O . ASP A 1 173 ? 20.195 7.316 11.737 1.00 26.54 247 ASP A O 1
ATOM 1403 N N . PRO A 1 174 ? 21.954 7.243 13.145 1.00 28.75 248 PRO A N 1
ATOM 1404 C CA . PRO A 1 174 ? 21.032 6.975 14.241 1.00 30.15 248 PRO A CA 1
ATOM 1405 C C . PRO A 1 174 ? 20.071 8.134 14.514 1.00 30.79 248 PRO A C 1
ATOM 1406 O O . PRO A 1 174 ? 19.109 7.911 15.228 1.00 32.23 248 PRO A O 1
ATOM 1410 N N . TRP A 1 175 ? 20.342 9.328 13.973 1.00 29.40 249 TRP A N 1
ATOM 1411 C CA . TRP A 1 175 ? 19.443 10.497 14.134 1.00 30.45 249 TRP A CA 1
ATOM 1412 C C . TRP A 1 175 ? 18.658 10.864 12.873 1.00 29.50 249 TRP A C 1
ATOM 1413 O O . TRP A 1 175 ? 18.263 11.992 12.685 1.00 33.22 249 TRP A O 1
ATOM 1424 N N . LYS A 1 176 ? 18.406 9.878 12.019 1.00 28.50 250 LYS A N 1
ATOM 1425 C CA . LYS A 1 176 ? 17.526 10.020 10.866 1.00 29.88 250 LYS A CA 1
ATOM 1426 C C . LYS A 1 176 ? 16.097 10.310 11.402 1.00 26.96 250 LYS A C 1
ATOM 1427 O O . LYS A 1 176 ? 15.741 9.845 12.488 1.00 29.25 250 LYS A O 1
ATOM 1433 N N . GLU A 1 177 ? 15.282 11.075 10.681 1.00 26.10 251 GLU A N 1
ATOM 1434 C CA . GLU A 1 177 ? 13.874 11.169 11.070 1.00 22.76 251 GLU A CA 1
ATOM 1435 C C . GLU A 1 177 ? 13.267 9.762 11.189 1.00 20.16 251 GLU A C 1
ATOM 1436 O O . GLU A 1 177 ? 13.654 8.836 10.438 1.00 19.50 251 GLU A O 1
ATOM 1442 N N . PRO A 1 178 ? 12.368 9.583 12.155 1.00 18.72 252 PRO A N 1
ATOM 1443 C CA . PRO A 1 178 ? 11.756 8.276 12.370 1.00 16.68 252 PRO A CA 1
ATOM 1444 C C . PRO A 1 178 ? 10.920 7.759 11.199 1.00 15.04 252 PRO A C 1
ATOM 1445 O O . PRO A 1 178 ? 10.347 8.524 10.446 1.00 15.03 252 PRO A O 1
ATOM 1449 N N . PHE A 1 179 ? 10.842 6.448 11.139 1.00 13.59 253 PHE A N 1
ATOM 1450 C CA . PHE A 1 179 ? 10.066 5.745 10.118 1.00 13.62 253 PHE A CA 1
ATOM 1451 C C . PHE A 1 179 ? 8.615 6.220 10.127 1.00 13.81 253 PHE A C 1
ATOM 1452 O O . PHE A 1 179 ? 8.015 6.369 9.081 1.00 14.92 253 PHE A O 1
ATOM 1460 N N . GLU A 1 180 ? 8.089 6.487 11.315 1.00 14.04 254 GLU A N 1
ATOM 1461 C CA . GLU A 1 180 ? 6.682 6.845 11.530 1.00 15.91 254 GLU A CA 1
ATOM 1462 C C . GLU A 1 180 ? 6.317 8.190 10.930 1.00 15.68 254 GLU A C 1
ATOM 1463 O O . GLU A 1 180 ? 5.135 8.500 10.778 1.00 17.07 254 GLU A O 1
ATOM 1469 N N . SER A 1 181 ? 7.300 9.003 10.611 1.00 15.63 255 SER A N 1
ATOM 1470 C CA A SER A 1 181 ? 7.052 10.282 9.971 0.50 16.08 255 SER A CA 1
ATOM 1471 C CA B SER A 1 181 ? 7.048 10.276 9.956 0.50 16.66 255 SER A CA 1
ATOM 1472 C C . SER A 1 181 ? 6.983 10.173 8.425 1.00 16.87 255 SER A C 1
ATOM 1473 O O . SER A 1 181 ? 6.574 11.124 7.743 1.00 19.84 255 SER A O 1
ATOM 1478 N N . LEU A 1 182 ? 7.418 9.038 7.857 1.00 18.60 256 LEU A N 1
ATOM 1479 C CA . LEU A 1 182 ? 7.492 8.859 6.383 1.00 17.93 256 LEU A CA 1
ATOM 1480 C C . LEU A 1 182 ? 6.169 8.344 5.770 1.00 18.04 256 LEU A C 1
ATOM 1481 O O . LEU A 1 182 ? 5.416 7.625 6.396 1.00 22.81 256 LEU A O 1
ATOM 1486 N N . PRO A 1 183 ? 5.851 8.748 4.526 1.00 23.02 257 PRO A N 1
ATOM 1487 C CA . PRO A 1 183 ? 4.622 8.256 3.861 1.00 27.38 257 PRO A CA 1
ATOM 1488 C C . PRO A 1 183 ? 4.696 6.768 3.479 1.00 23.93 257 PRO A C 1
ATOM 1489 O O . PRO A 1 183 ? 5.788 6.198 3.504 1.00 29.45 257 PRO A O 1
ATOM 1493 N N . GLU A 1 184 ? 3.540 6.183 3.137 1.00 27.29 258 GLU A N 1
ATOM 1494 C CA A GLU A 1 184 ? 3.434 4.754 2.858 0.50 26.22 258 GLU A CA 1
ATOM 1495 C CA B GLU A 1 184 ? 3.399 4.759 2.831 0.50 27.61 258 GLU A CA 1
ATOM 1496 C C . GLU A 1 184 ? 4.469 4.276 1.838 1.00 29.29 258 GLU A C 1
ATOM 1497 O O . GLU A 1 184 ? 4.897 3.133 1.893 1.00 29.21 258 GLU A O 1
ATOM 1508 N N . ASN A 1 185 ? 4.893 5.137 0.922 1.00 26.12 259 ASN A N 1
ATOM 1509 C CA . ASN A 1 185 ? 5.807 4.688 -0.145 1.00 30.30 259 ASN A CA 1
ATOM 1510 C C . ASN A 1 185 ? 7.303 4.532 0.224 1.00 25.39 259 ASN A C 1
ATOM 1511 O O . ASN A 1 185 ? 8.039 3.852 -0.483 1.00 28.90 259 ASN A O 1
ATOM 1516 N N . ALA A 1 186 ? 7.769 5.182 1.289 1.00 25.41 260 ALA A N 1
ATOM 1517 C CA . ALA A 1 186 ? 9.178 5.079 1.704 1.00 22.06 260 ALA A CA 1
ATOM 1518 C C . ALA A 1 186 ? 9.580 3.622 1.957 1.00 19.50 260 ALA A C 1
ATOM 1519 O O . ALA A 1 186 ? 8.865 2.890 2.621 1.00 22.15 260 ALA A O 1
ATOM 1521 N N . PHE A 1 187 ? 10.715 3.249 1.384 1.00 19.41 261 PHE A N 1
ATOM 1522 C CA . PHE A 1 187 ? 11.288 1.912 1.477 1.00 20.70 261 PHE A CA 1
ATOM 1523 C C . PHE A 1 187 ? 10.442 0.766 0.935 1.00 24.11 261 PHE A C 1
ATOM 1524 O O . PHE A 1 187 ? 10.617 -0.409 1.350 1.00 20.73 261 PHE A O 1
ATOM 1532 N N . GLU A 1 188 ? 9.554 1.079 -0.006 1.00 24.75 262 GLU A N 1
ATOM 1533 C CA . GLU A 1 188 ? 8.774 0.036 -0.694 1.00 23.24 262 GLU A CA 1
ATOM 1534 C C . GLU A 1 188 ? 9.565 -0.488 -1.908 1.00 20.79 262 GLU A C 1
ATOM 1535 O O . GLU A 1 188 ? 9.272 -1.540 -2.451 1.00 23.18 262 GLU A O 1
ATOM 1541 N N . ASP A 1 189 ? 10.577 0.259 -2.302 1.00 20.81 263 ASP A N 1
ATOM 1542 C CA . ASP A 1 189 ? 11.662 -0.288 -3.101 1.00 23.76 263 ASP A CA 1
ATOM 1543 C C . ASP A 1 189 ? 12.946 0.197 -2.446 1.00 28.20 263 ASP A C 1
ATOM 1544 O O . ASP A 1 189 ? 12.937 1.115 -1.579 1.00 31.14 263 ASP A O 1
ATOM 1549 N N . ILE A 1 190 ? 14.028 -0.460 -2.818 1.00 23.57 264 ILE A N 1
ATOM 1550 C CA . ILE A 1 190 ? 15.355 -0.167 -2.323 1.00 24.15 264 ILE A CA 1
ATOM 1551 C C . ILE A 1 190 ? 16.300 -0.168 -3.524 1.00 26.32 264 ILE A C 1
ATOM 1552 O O . ILE A 1 190 ? 16.131 -0.960 -4.465 1.00 27.92 264 ILE A O 1
ATOM 1557 N N . ALA A 1 191 ? 17.282 0.727 -3.499 1.00 29.58 265 ALA A N 1
ATOM 1558 C CA . ALA A 1 191 ? 18.311 0.793 -4.540 1.00 30.46 265 ALA A CA 1
ATOM 1559 C C . ALA A 1 191 ? 19.244 -0.406 -4.396 1.00 30.62 265 ALA A C 1
ATOM 1560 O O . ALA A 1 191 ? 19.277 -1.050 -3.339 1.00 25.36 265 ALA A O 1
ATOM 1562 N N . ASP A 1 192 ? 20.015 -0.711 -5.441 1.00 29.60 266 ASP A N 1
ATOM 1563 C CA . ASP A 1 192 ? 20.887 -1.883 -5.372 1.00 31.53 266 ASP A CA 1
ATOM 1564 C C . ASP A 1 192 ? 21.892 -1.833 -4.200 1.00 26.97 266 ASP A C 1
ATOM 1565 O O . ASP A 1 192 ? 22.155 -2.842 -3.596 1.00 25.59 266 ASP A O 1
ATOM 1570 N N . TRP A 1 193 ? 22.442 -0.663 -3.884 1.00 28.36 267 TRP A N 1
ATOM 1571 C CA . TRP A 1 193 ? 23.425 -0.546 -2.798 1.00 26.01 267 TRP A CA 1
ATOM 1572 C C . TRP A 1 193 ? 22.794 -0.763 -1.439 1.00 24.90 267 TRP A C 1
ATOM 1573 O O . TRP A 1 193 ? 23.424 -1.342 -0.551 1.00 25.03 267 TRP A O 1
ATOM 1584 N N . GLU A 1 194 ? 21.573 -0.261 -1.271 1.00 23.24 268 GLU A N 1
ATOM 1585 C CA . GLU A 1 194 ? 20.783 -0.511 -0.064 1.00 22.32 268 GLU A CA 1
ATOM 1586 C C . GLU A 1 194 ? 20.443 -1.982 0.102 1.00 21.20 268 GLU A C 1
ATOM 1587 O O . GLU A 1 194 ? 20.542 -2.510 1.202 1.00 19.83 268 GLU A O 1
ATOM 1593 N N . ARG A 1 195 ? 20.057 -2.649 -0.987 1.00 22.14 269 ARG A N 1
ATOM 1594 C CA . ARG A 1 195 ? 19.754 -4.086 -0.943 1.00 22.52 269 ARG A CA 1
ATOM 1595 C C . ARG A 1 195 ? 20.995 -4.872 -0.503 1.00 20.43 269 ARG A C 1
ATOM 1596 O O . ARG A 1 195 ? 20.893 -5.797 0.296 1.00 22.11 269 ARG A O 1
ATOM 1604 N N . LYS A 1 196 ? 22.164 -4.491 -0.994 1.00 23.55 270 LYS A N 1
ATOM 1605 C CA . LYS A 1 196 ? 23.413 -5.178 -0.630 1.00 23.40 270 LYS A CA 1
ATOM 1606 C C . LYS A 1 196 ? 23.699 -4.954 0.854 1.00 20.87 270 LYS A C 1
ATOM 1607 O O . LYS A 1 196 ? 24.122 -5.873 1.543 1.00 19.82 270 LYS A O 1
ATOM 1613 N N . LEU A 1 197 ? 23.487 -3.719 1.329 1.00 19.99 271 LEU A N 1
ATOM 1614 C CA . LEU A 1 197 ? 23.719 -3.373 2.729 1.00 19.59 271 LEU A CA 1
ATOM 1615 C C . LEU A 1 197 ? 22.811 -4.243 3.630 1.00 18.10 271 LEU A C 1
ATOM 1616 O O . LEU A 1 197 ? 23.262 -4.860 4.592 1.00 20.50 271 LEU A O 1
ATOM 1621 N N . ILE A 1 198 ? 21.533 -4.301 3.279 1.00 16.80 272 ILE A N 1
ATOM 1622 C CA . ILE A 1 198 ? 20.548 -5.074 4.028 1.00 16.98 272 ILE A CA 1
ATOM 1623 C C . ILE A 1 198 ? 20.930 -6.563 4.104 1.00 16.74 272 ILE A C 1
ATOM 1624 O O . ILE A 1 198 ? 20.877 -7.167 5.182 1.00 16.43 272 ILE A O 1
ATOM 1629 N N . GLN A 1 199 ? 21.298 -7.151 2.967 1.00 16.50 273 GLN A N 1
ATOM 1630 C CA . GLN A 1 199 ? 21.684 -8.561 2.920 1.00 16.91 273 GLN A CA 1
ATOM 1631 C C . GLN A 1 199 ? 22.883 -8.825 3.833 1.00 18.43 273 GLN A C 1
ATOM 1632 O O . GLN A 1 199 ? 22.903 -9.825 4.534 1.00 16.99 273 GLN A O 1
ATOM 1638 N N . GLU A 1 200 ? 23.884 -7.928 3.850 1.00 20.00 274 GLU A N 1
ATOM 1639 C CA . GLU A 1 200 ? 25.039 -8.136 4.724 1.00 21.54 274 GLU A CA 1
ATOM 1640 C C . GLU A 1 200 ? 24.693 -8.023 6.197 1.00 19.52 274 GLU A C 1
ATOM 1641 O O . GLU A 1 200 ? 25.182 -8.823 7.013 1.00 19.06 274 GLU A O 1
ATOM 1647 N N . ARG A 1 201 ? 23.848 -7.048 6.538 1.00 17.79 275 ARG A N 1
ATOM 1648 C CA . ARG A 1 201 ? 23.441 -6.868 7.903 1.00 17.75 275 ARG A CA 1
ATOM 1649 C C . ARG A 1 201 ? 22.581 -8.023 8.402 1.00 16.90 275 ARG A C 1
ATOM 1650 O O . ARG A 1 201 ? 22.734 -8.462 9.565 1.00 18.67 275 ARG A O 1
ATOM 1658 N N . VAL A 1 202 ? 21.704 -8.525 7.534 1.00 16.90 276 VAL A N 1
ATOM 1659 C CA . VAL A 1 202 ? 20.882 -9.692 7.897 1.00 15.48 276 VAL A CA 1
ATOM 1660 C C . VAL A 1 202 ? 21.787 -10.901 8.124 1.00 16.19 276 VAL A C 1
ATOM 1661 O O . VAL A 1 202 ? 21.646 -11.605 9.106 1.00 16.53 276 VAL A O 1
ATOM 1665 N N . ARG A 1 203 ? 22.715 -11.143 7.225 1.00 17.50 277 ARG A N 1
ATOM 1666 C CA . ARG A 1 203 ? 23.594 -12.296 7.402 1.00 19.34 277 ARG A CA 1
ATOM 1667 C C . ARG A 1 203 ? 24.489 -12.163 8.648 1.00 20.59 277 ARG A C 1
ATOM 1668 O O . ARG A 1 203 ? 24.853 -13.162 9.264 1.00 20.84 277 ARG A O 1
ATOM 1676 N N . ALA A 1 204 ? 24.826 -10.942 9.019 1.00 18.47 278 ALA A N 1
ATOM 1677 C CA . ALA A 1 204 ? 25.628 -10.704 10.191 1.00 21.16 278 ALA A CA 1
ATOM 1678 C C . ALA A 1 204 ? 24.897 -11.075 11.491 1.00 24.10 278 ALA A C 1
ATOM 1679 O O . ALA A 1 204 ? 25.529 -11.261 12.535 1.00 25.51 278 ALA A O 1
ATOM 1681 N N . LEU A 1 205 ? 23.570 -11.238 11.443 1.00 22.04 279 LEU A N 1
ATOM 1682 C CA . LEU A 1 205 ? 22.801 -11.612 12.620 1.00 21.27 279 LEU A CA 1
ATOM 1683 C C . LEU A 1 205 ? 22.717 -13.131 12.786 1.00 24.09 279 LEU A C 1
ATOM 1684 O O . LEU A 1 205 ? 22.154 -13.583 13.776 1.00 29.36 279 LEU A O 1
ATOM 1689 N N . ARG A 1 206 ? 23.222 -13.881 11.808 1.00 23.82 280 ARG A N 1
ATOM 1690 C CA . ARG A 1 206 ? 23.244 -15.351 11.876 1.00 32.00 280 ARG A CA 1
ATOM 1691 C C . ARG A 1 206 ? 23.927 -15.789 13.155 1.00 47.32 280 ARG A C 1
ATOM 1692 O O . ARG A 1 206 ? 25.126 -15.538 13.326 1.00 49.97 280 ARG A O 1
ATOM 1700 N N . GLY A 1 207 ? 23.162 -16.417 14.047 1.00 57.22 281 GLY A N 1
ATOM 1701 C CA . GLY A 1 207 ? 23.709 -16.922 15.303 1.00 70.55 281 GLY A CA 1
ATOM 1702 C C . GLY A 1 207 ? 24.008 -15.839 16.323 1.00 63.35 281 GLY A C 1
ATOM 1703 O O . GLY A 1 207 ? 24.993 -15.935 17.058 1.00 62.38 281 GLY A O 1
ATOM 1704 N N . THR A 1 208 ? 23.170 -14.802 16.348 1.00 55.72 282 THR A N 1
ATOM 1705 C CA . THR A 1 208 ? 23.160 -13.833 17.439 1.00 62.96 282 THR A CA 1
ATOM 1706 C C . THR A 1 208 ? 21.948 -14.108 18.325 1.00 67.31 282 THR A C 1
ATOM 1707 O O . THR A 1 208 ? 21.956 -13.782 19.511 1.00 73.32 282 THR A O 1
#

Foldseek 3Di:
DDDDDAADFDPVVAKDWFDQDLQEIFTADHAAQVVVVCCCVVFVAQEEEEAADPVLCVVSVGPVVRNCVSSVVSNHYYHYQYFDPPDLVRLLVRLLQSLLVSVVSSVVPNGHYYFYYRGSAENRLLSQLLNCCLPVPDFSVVSNCSRCVGGPHDYDSLSSQQSLCVQLDDDPPDPHPVVDDPPRSSHDDPVSSVSSVVSSNVSNPD

Radius of gyration: 16.71 Å; Cα contacts (8 Å, |Δi|>4): 335; chains: 1; bounding box: 44×49×32 Å

CATH classification: 3.90.190.10

Nearest PDB structures (foldseek):
  4kyq-assembly1_A  TM=1.005E+00  e=1.053E-41  Arabidopsis thaliana
  4kyr-assembly1_A  TM=9.718E-01  e=8.455E-38  Arabidopsis thaliana
  3nme-assembly1_B  TM=9.634E-01  e=2.510E-18  Arabidopsis thaliana
  4pyh-assembly1_A  TM=9.519E-01  e=4.771E-18  Arabidopsis thaliana
  8to0-assembly1_Fx  TM=7.932E-01  e=2.686E-07  Mus musculus